Protein AF-X1J261-F1 (afdb_monomer_lite)

InterPro domains:
  IPR001098 DNA-directed DNA polymerase, family A, palm domain [PF00476] (6-174)
  IPR002298 DNA polymerase A [PTHR10133] (6-173)
  IPR043502 DNA/RNA polymerase superfamily [SSF56672] (4-194)

Sequence (196 aa):
MCGNMLVEHENKLENLIGFEINYNSGDQIGRACDNLGLSYPRTPKTGKPSFTKPWLMKHKNEHQLYKSILKCRQLSKLIGTFLESQIRGQLIGDRIYGQFHPCKAERGGTVTGRFSASNPNLQFVPNPKSYENDEEDLNLGRELRNLFIPFKNYYWGRIDFSQIEYRLFAHFAVGKGSDEIRKLYNTDPDTDFHEW

pLDDT: mean 86.81, std 10.89, range [51.09, 97.06]

Structure (mmCIF, N/CA/C/O backbone):
data_AF-X1J261-F1
#
_entry.id   AF-X1J261-F1
#
loop_
_atom_site.group_PDB
_atom_site.id
_atom_site.type_symbol
_atom_site.label_atom_id
_atom_site.label_alt_id
_atom_site.label_comp_id
_atom_site.label_asym_id
_atom_site.label_entity_id
_atom_site.label_seq_id
_atom_site.pdbx_PDB_ins_code
_atom_site.Cartn_x
_atom_site.Cartn_y
_atom_site.Cartn_z
_atom_site.occupancy
_atom_site.B_iso_or_equiv
_atom_site.auth_seq_id
_atom_site.auth_comp_id
_atom_site.auth_asym_id
_atom_site.auth_atom_id
_atom_site.pdbx_PDB_model_num
ATOM 1 N N . MET A 1 1 ? -9.693 -17.830 1.614 1.00 74.19 1 MET A N 1
ATOM 2 C CA . MET A 1 1 ? -8.678 -17.403 2.602 1.00 74.19 1 MET A CA 1
ATOM 3 C C . MET A 1 1 ? -8.900 -15.955 3.037 1.00 74.19 1 MET A C 1
ATOM 5 O O . MET A 1 1 ? -9.415 -15.774 4.127 1.00 74.19 1 MET A O 1
ATOM 9 N N . CYS A 1 2 ? -8.658 -14.945 2.188 1.00 79.94 2 CYS A N 1
ATOM 10 C CA . CYS A 1 2 ? -8.789 -13.523 2.569 1.00 79.94 2 CYS A CA 1
ATOM 11 C C . CYS A 1 2 ? -10.175 -13.132 3.101 1.00 79.94 2 CYS A C 1
ATOM 13 O O . CYS A 1 2 ? -10.267 -12.367 4.053 1.00 79.94 2 CYS A O 1
ATOM 15 N N . GLY A 1 3 ? -11.248 -13.663 2.499 1.00 84.62 3 GLY A N 1
ATOM 16 C CA . GLY A 1 3 ? -12.616 -13.410 2.965 1.00 84.62 3 GLY A CA 1
ATOM 17 C C . GLY A 1 3 ? -12.856 -13.907 4.393 1.00 84.62 3 GLY A C 1
ATOM 18 O O . GLY A 1 3 ? -13.421 -13.183 5.199 1.00 84.62 3 GLY A O 1
ATOM 19 N N . ASN A 1 4 ? -12.339 -15.089 4.741 1.00 87.94 4 ASN A N 1
ATOM 20 C CA . ASN A 1 4 ? -12.469 -15.633 6.096 1.00 87.94 4 ASN A CA 1
ATOM 21 C C . ASN A 1 4 ? -11.679 -14.796 7.109 1.00 87.94 4 ASN A C 1
ATOM 23 O O . ASN A 1 4 ? -12.188 -14.515 8.186 1.00 87.94 4 ASN A O 1
ATOM 27 N N . MET A 1 5 ? -10.470 -14.351 6.745 1.00 87.62 5 MET A N 1
ATOM 28 C CA . MET A 1 5 ? -9.663 -13.462 7.591 1.00 87.62 5 MET A CA 1
ATOM 29 C C . MET A 1 5 ? -10.358 -12.117 7.830 1.00 87.62 5 MET A C 1
ATOM 31 O O . MET A 1 5 ? -10.286 -11.566 8.925 1.00 87.62 5 MET A O 1
ATOM 35 N N . LEU A 1 6 ? -11.035 -11.578 6.808 1.00 90.50 6 LEU A N 1
ATOM 36 C CA . LEU A 1 6 ? -11.794 -10.336 6.940 1.00 90.50 6 LEU A CA 1
ATOM 37 C C . LEU A 1 6 ? -12.929 -10.509 7.954 1.00 90.50 6 LEU A C 1
ATOM 39 O O . LEU A 1 6 ? -12.989 -9.740 8.908 1.00 90.50 6 LEU A O 1
ATOM 43 N N . VAL A 1 7 ? -13.738 -11.561 7.799 1.00 93.19 7 VAL A N 1
ATOM 44 C CA . VAL A 1 7 ? -14.834 -11.886 8.727 1.00 93.19 7 VAL A CA 1
ATOM 45 C C . VAL A 1 7 ? -14.313 -12.106 10.149 1.00 93.19 7 VAL A C 1
ATOM 47 O O . VAL A 1 7 ? -14.906 -11.636 11.112 1.00 93.19 7 VAL A O 1
ATOM 50 N N . GLU A 1 8 ? -13.167 -12.768 10.311 1.00 93.06 8 GLU A N 1
ATOM 51 C CA . GLU A 1 8 ? -12.550 -12.959 11.625 1.00 93.06 8 GLU A CA 1
ATOM 52 C C . GLU A 1 8 ? -12.198 -11.622 12.296 1.00 93.06 8 GLU A C 1
ATOM 54 O O . GLU A 1 8 ? -12.452 -11.432 13.488 1.00 93.06 8 GLU A O 1
ATOM 59 N N . HIS A 1 9 ? -11.626 -10.677 11.548 1.00 92.88 9 HIS A N 1
ATOM 60 C CA . HIS A 1 9 ? -11.308 -9.354 12.078 1.00 92.88 9 HIS A CA 1
ATOM 61 C C . HIS A 1 9 ? -12.550 -8.487 12.315 1.00 92.88 9 HIS A C 1
ATOM 63 O O . HIS A 1 9 ? -12.561 -7.728 13.284 1.00 92.88 9 HIS A O 1
ATOM 69 N N . GLU A 1 10 ? -13.592 -8.621 11.495 1.00 94.00 10 GLU A N 1
ATOM 70 C CA . GLU A 1 10 ? -14.897 -7.985 11.715 1.00 94.00 10 GLU A CA 1
ATOM 71 C C . GLU A 1 10 ? -15.532 -8.493 13.019 1.00 94.00 10 GLU A C 1
ATOM 73 O O . GLU A 1 10 ? -15.855 -7.688 13.892 1.00 94.00 10 GLU A O 1
ATOM 78 N N . ASN A 1 11 ? -15.550 -9.810 13.240 1.00 94.81 11 ASN A N 1
ATOM 79 C CA . ASN A 1 11 ? -16.033 -10.410 14.487 1.00 94.81 11 ASN A CA 1
ATOM 80 C C . ASN A 1 11 ? -15.192 -9.985 15.701 1.00 94.81 11 ASN A C 1
ATOM 82 O O . ASN A 1 11 ? -15.723 -9.758 16.786 1.00 94.81 11 ASN A O 1
ATOM 86 N N . LYS A 1 12 ? -13.864 -9.862 15.559 1.00 94.38 12 LYS A N 1
ATOM 87 C CA . LYS A 1 12 ? -12.996 -9.336 16.632 1.00 94.38 12 LYS A CA 1
ATOM 88 C C . LYS A 1 12 ? -13.349 -7.893 16.991 1.00 94.38 12 LYS A C 1
ATOM 90 O O . LYS A 1 12 ? -13.279 -7.545 18.165 1.00 94.38 12 LYS A O 1
ATOM 95 N N . LEU A 1 13 ? -13.699 -7.060 16.008 1.00 95.69 13 LEU A N 1
ATOM 96 C CA . LEU A 1 13 ? -14.143 -5.687 16.256 1.00 95.69 13 LEU A CA 1
ATOM 97 C C . LEU A 1 13 ? -15.477 -5.670 16.997 1.00 95.69 13 LEU A C 1
ATOM 99 O O . LEU A 1 13 ? -15.578 -5.007 18.025 1.00 95.69 13 LEU A O 1
ATOM 103 N N . GLU A 1 14 ? -16.462 -6.422 16.513 1.00 93.94 14 GLU A N 1
ATOM 104 C CA . GLU A 1 14 ? -17.787 -6.472 17.129 1.00 93.94 14 GLU A CA 1
ATOM 105 C C . GLU A 1 14 ? -17.717 -6.978 18.575 1.00 93.94 14 GLU A C 1
ATOM 107 O O . GLU A 1 14 ? -18.234 -6.323 19.475 1.00 93.94 14 GLU A O 1
ATOM 112 N N . ASN A 1 15 ? -16.978 -8.061 18.832 1.00 95.31 15 ASN A N 1
ATOM 113 C CA . ASN A 1 15 ? -16.790 -8.596 20.184 1.00 95.31 15 ASN A CA 1
ATOM 114 C C . ASN A 1 15 ? -16.062 -7.622 21.125 1.00 95.31 15 ASN A C 1
ATOM 116 O O . ASN A 1 15 ? -16.321 -7.614 22.325 1.00 95.31 15 ASN A O 1
ATOM 120 N N . LEU A 1 16 ? -15.132 -6.820 20.599 1.00 94.19 16 LEU A N 1
ATOM 121 C CA . LEU A 1 16 ? -14.365 -5.858 21.392 1.00 94.19 16 LEU A CA 1
ATOM 122 C C . LEU A 1 16 ? -15.194 -4.624 21.758 1.00 94.19 16 LEU A C 1
ATOM 124 O O . LEU A 1 16 ? -15.035 -4.080 22.846 1.00 94.19 16 LEU A O 1
ATOM 128 N N . ILE A 1 17 ? -16.028 -4.150 20.832 1.00 94.81 17 ILE A N 1
ATOM 129 C CA . ILE A 1 17 ? -16.754 -2.882 20.961 1.00 94.81 17 ILE A CA 1
ATOM 130 C C . ILE A 1 17 ? -18.180 -3.106 21.504 1.00 94.81 17 ILE A C 1
ATOM 132 O O . ILE A 1 17 ? -18.739 -2.216 22.144 1.00 94.81 17 ILE A O 1
ATOM 136 N N . GLY A 1 18 ? -18.757 -4.287 21.265 1.00 92.75 18 GLY A N 1
ATOM 137 C CA . GLY A 1 18 ? -20.132 -4.660 21.610 1.00 92.75 18 GLY A CA 1
ATOM 138 C C . GLY A 1 18 ? -21.180 -4.265 20.563 1.00 92.75 18 G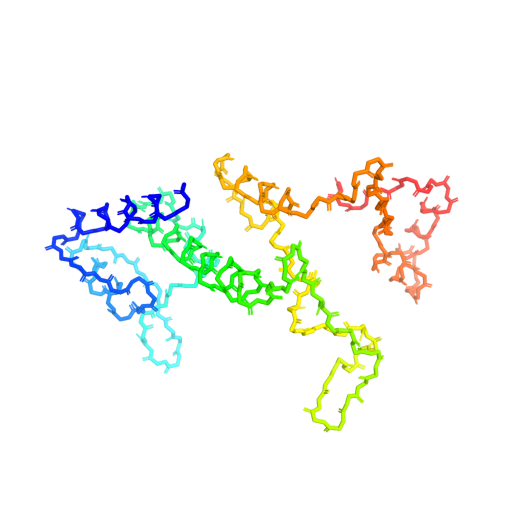LY A C 1
ATOM 139 O O . GLY A 1 18 ? -22.373 -4.391 20.825 1.00 92.75 18 GLY A O 1
ATOM 140 N N . PHE A 1 19 ? -20.757 -3.748 19.406 1.00 91.38 19 PHE A N 1
ATOM 141 C CA . PHE A 1 19 ? -21.630 -3.391 18.287 1.00 91.38 19 PHE A CA 1
ATOM 142 C C . PHE A 1 19 ? -20.858 -3.342 16.964 1.00 91.38 19 PHE A C 1
ATOM 144 O O . PHE A 1 19 ? -19.640 -3.139 16.939 1.00 91.38 19 PHE A O 1
ATOM 151 N N . GLU A 1 20 ? -21.581 -3.478 15.855 1.00 92.62 20 GLU A N 1
ATOM 152 C CA . GLU A 1 20 ? -21.014 -3.383 14.512 1.00 92.62 20 GLU A CA 1
ATOM 153 C C . GLU A 1 20 ? -20.608 -1.948 14.147 1.00 92.62 20 GLU A C 1
ATOM 155 O O . GLU A 1 20 ? -21.338 -0.979 14.381 1.00 92.62 20 GLU A O 1
ATOM 160 N N . ILE A 1 21 ? -19.453 -1.813 13.490 1.00 95.00 21 ILE A N 1
ATOM 161 C CA . ILE A 1 21 ? -18.999 -0.550 12.908 1.00 95.00 21 ILE A CA 1
ATOM 162 C C . ILE A 1 21 ? -18.574 -0.720 11.454 1.00 95.00 21 ILE A C 1
ATOM 164 O O . ILE A 1 21 ? -17.933 -1.692 11.059 1.00 95.00 21 ILE A O 1
ATOM 168 N N . ASN A 1 22 ? -18.814 0.314 10.659 1.00 94.81 22 ASN A N 1
ATOM 169 C CA . ASN A 1 22 ? -18.159 0.495 9.380 1.00 94.81 22 ASN A CA 1
ATOM 170 C C . ASN A 1 22 ? -16.715 0.958 9.619 1.00 94.81 22 ASN A C 1
ATOM 172 O O . ASN A 1 22 ? -16.456 2.139 9.865 1.00 94.81 22 ASN A O 1
ATOM 176 N N . TYR A 1 23 ? -15.757 0.042 9.469 1.00 94.19 23 TYR A N 1
ATOM 177 C CA . TYR A 1 23 ? -14.324 0.315 9.608 1.00 94.19 23 TYR A CA 1
ATOM 178 C C . TYR A 1 23 ? -13.774 1.310 8.575 1.00 94.19 23 TYR A C 1
ATOM 180 O O . TYR A 1 23 ? -12.635 1.748 8.708 1.00 94.19 23 TYR A O 1
ATOM 188 N N . ASN A 1 24 ? -14.535 1.742 7.567 1.00 92.00 24 ASN A N 1
ATOM 189 C CA . ASN A 1 24 ? -14.151 2.847 6.681 1.00 92.00 24 ASN A CA 1
ATOM 190 C C . ASN A 1 24 ? -14.635 4.220 7.182 1.00 92.00 24 ASN A C 1
ATOM 192 O O . ASN A 1 24 ? -14.148 5.246 6.711 1.00 92.00 24 ASN A O 1
ATOM 196 N N . SER A 1 25 ? -15.536 4.262 8.168 1.00 95.56 25 SER A N 1
ATOM 197 C CA . SER A 1 25 ? -16.066 5.497 8.745 1.00 95.56 25 SER A CA 1
ATOM 198 C C . SER A 1 25 ? -15.245 5.949 9.950 1.00 95.56 25 SER A C 1
ATOM 200 O O . SER A 1 25 ? -15.270 5.326 11.011 1.00 95.56 25 SER A O 1
ATOM 202 N N . GLY A 1 26 ? -14.538 7.073 9.804 1.00 94.94 26 GLY A N 1
ATOM 203 C CA . GLY A 1 26 ? -13.811 7.688 10.918 1.00 94.94 26 GLY A CA 1
ATOM 204 C C . GLY A 1 26 ? -14.727 8.035 12.093 1.00 94.94 26 GLY A C 1
ATOM 205 O O . GLY A 1 26 ? -14.351 7.803 13.236 1.00 94.94 26 GLY A O 1
ATOM 206 N N . ASP A 1 27 ? -15.947 8.501 11.820 1.00 96.12 27 ASP A N 1
ATOM 207 C CA . ASP A 1 27 ? -16.913 8.871 12.858 1.00 96.12 27 ASP A CA 1
ATOM 208 C C . ASP A 1 27 ? -17.368 7.657 13.683 1.00 96.12 27 ASP A C 1
ATOM 210 O O . ASP A 1 27 ? -17.470 7.750 14.905 1.00 96.12 27 ASP A O 1
ATOM 214 N N . GLN A 1 28 ? -17.602 6.504 13.045 1.00 97.00 28 GLN A N 1
ATOM 215 C CA . GLN A 1 28 ? -17.992 5.285 13.767 1.00 97.00 28 GLN A CA 1
ATOM 216 C C . GLN A 1 28 ? -16.823 4.677 14.545 1.00 97.00 28 GLN A C 1
ATOM 218 O O . GLN A 1 28 ? -17.012 4.243 15.677 1.00 97.00 28 GLN A O 1
ATOM 223 N N . ILE A 1 29 ? -15.606 4.719 13.991 1.00 97.06 29 ILE A N 1
ATOM 224 C CA . ILE A 1 29 ? -14.406 4.324 14.741 1.00 97.06 29 ILE A CA 1
ATOM 225 C C . ILE A 1 29 ? -14.195 5.250 15.944 1.00 97.06 29 ILE A C 1
ATOM 227 O O . ILE A 1 29 ? -13.872 4.769 17.021 1.00 97.06 29 ILE A O 1
ATOM 231 N N . GLY A 1 30 ? -14.411 6.559 15.787 1.00 96.69 30 GLY A N 1
ATOM 232 C CA . GLY A 1 30 ? -14.326 7.519 16.888 1.00 96.69 30 GLY A CA 1
ATOM 233 C C . GLY A 1 30 ? -15.260 7.146 18.038 1.00 96.69 30 GLY A C 1
ATOM 234 O O . GLY A 1 30 ? -14.805 7.058 19.171 1.00 96.69 30 GLY A O 1
ATOM 235 N N . ARG A 1 31 ? -16.520 6.800 17.735 1.00 95.88 31 ARG A N 1
ATOM 236 C CA . ARG A 1 31 ? -17.482 6.308 18.741 1.00 95.88 31 ARG A CA 1
ATOM 237 C C . ARG A 1 31 ? -17.015 5.023 19.425 1.00 95.88 31 ARG A C 1
ATOM 239 O O . ARG A 1 31 ? -17.188 4.884 20.630 1.00 95.88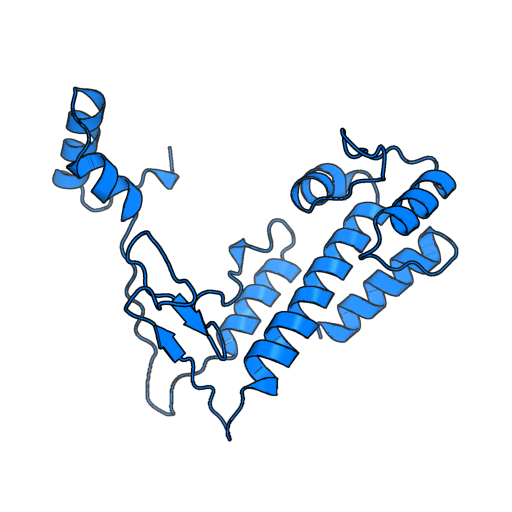 31 ARG A O 1
ATOM 246 N N . ALA A 1 32 ? -16.424 4.094 18.672 1.00 96.38 32 ALA A N 1
ATOM 247 C CA . ALA A 1 32 ? -15.854 2.874 19.238 1.00 96.38 32 ALA A CA 1
ATOM 248 C C . ALA A 1 32 ? -14.673 3.171 20.178 1.00 96.38 32 ALA A C 1
ATOM 250 O O . ALA A 1 32 ? -14.586 2.584 21.252 1.00 96.38 32 ALA A O 1
ATOM 251 N N . CYS A 1 33 ? -13.796 4.110 19.812 1.00 96.56 33 CYS A N 1
ATOM 252 C CA . CYS A 1 33 ? -12.724 4.572 20.690 1.00 96.56 33 CYS A CA 1
ATOM 253 C C . CYS A 1 33 ? -13.269 5.256 21.947 1.00 96.56 33 CYS A C 1
ATOM 255 O O . CYS A 1 33 ? -12.789 4.958 23.034 1.00 96.56 33 CYS A O 1
ATOM 257 N N . ASP A 1 34 ? -14.277 6.124 21.812 1.00 95.94 34 ASP A N 1
ATOM 258 C CA . ASP A 1 34 ? -14.907 6.814 22.942 1.00 95.94 34 ASP A CA 1
ATOM 259 C C . ASP A 1 34 ? -15.508 5.798 23.936 1.00 95.94 34 ASP A C 1
ATOM 261 O O . ASP A 1 34 ? -15.295 5.919 25.140 1.00 95.94 34 ASP A O 1
ATOM 265 N N . ASN A 1 35 ? -16.177 4.747 23.436 1.00 95.06 35 ASN A N 1
ATOM 266 C CA . ASN A 1 35 ? -16.722 3.654 24.255 1.00 95.06 35 ASN A CA 1
ATOM 267 C C . ASN A 1 35 ? -15.637 2.879 25.025 1.00 95.06 35 ASN A C 1
ATOM 269 O O . ASN A 1 35 ? -15.869 2.403 26.132 1.00 95.06 35 ASN A O 1
ATOM 273 N N . LEU A 1 36 ? -14.444 2.764 24.440 1.00 94.75 36 LEU A N 1
ATOM 274 C CA . LEU A 1 36 ? -13.301 2.054 25.017 1.00 94.75 36 LEU A CA 1
ATOM 275 C C . LEU A 1 36 ? -12.344 2.976 25.796 1.00 94.75 36 LEU A C 1
ATOM 277 O O . LEU A 1 36 ? -11.313 2.514 26.278 1.00 94.75 36 LEU A O 1
ATOM 281 N N . GLY A 1 37 ? -12.650 4.274 25.907 1.00 94.94 37 GLY A N 1
ATOM 282 C CA . GLY A 1 37 ? -11.786 5.256 26.569 1.00 94.94 37 GLY A CA 1
ATOM 283 C C . GLY A 1 37 ? -10.449 5.501 25.856 1.00 94.94 37 GLY A C 1
ATOM 284 O O . GLY A 1 37 ? -9.469 5.882 26.494 1.00 94.94 37 GLY A O 1
ATOM 285 N N . LEU A 1 38 ? -10.384 5.267 24.544 1.00 95.75 38 LEU A N 1
ATOM 286 C CA . LEU A 1 38 ? -9.162 5.373 23.750 1.00 95.75 38 LEU A CA 1
ATOM 287 C C . LEU A 1 38 ? -9.018 6.753 23.101 1.00 95.75 38 LEU A C 1
ATOM 289 O O . LEU A 1 38 ? -9.962 7.303 22.534 1.00 95.75 38 LEU A O 1
ATOM 293 N N . SER A 1 39 ? -7.800 7.291 23.112 1.00 93.69 39 SER A N 1
ATOM 294 C CA . SER A 1 39 ? -7.473 8.548 22.440 1.00 93.69 39 SER A CA 1
ATOM 295 C C . SER A 1 39 ? -7.195 8.343 20.947 1.00 93.69 39 SER A C 1
ATOM 297 O O . SER A 1 39 ? -6.604 7.351 20.526 1.00 93.69 39 SER A O 1
ATOM 299 N N . TYR A 1 40 ? -7.613 9.306 20.123 1.00 96.12 40 TYR A N 1
ATOM 300 C CA . TYR A 1 40 ? -7.416 9.277 18.671 1.00 96.12 40 TYR A CA 1
ATOM 301 C C . TYR A 1 40 ? -7.239 10.687 18.099 1.00 96.12 40 TYR A C 1
ATOM 303 O O . TYR A 1 40 ? -7.698 11.669 18.694 1.00 96.12 40 TYR A O 1
ATOM 311 N N . PRO A 1 41 ? -6.582 10.832 16.935 1.00 95.81 41 PRO A N 1
ATOM 312 C CA . PRO A 1 41 ? -6.320 12.137 16.371 1.00 95.81 41 PRO A CA 1
ATOM 313 C C . PRO A 1 41 ? -7.561 12.655 15.646 1.00 95.81 41 PRO A C 1
ATOM 315 O O . PRO A 1 41 ? -8.409 11.906 15.154 1.00 95.81 41 PRO A O 1
ATOM 318 N N . ARG A 1 42 ? -7.641 13.977 15.535 1.00 95.81 42 ARG A N 1
ATOM 319 C CA . ARG A 1 42 ? -8.708 14.677 14.823 1.00 95.81 42 ARG A CA 1
ATOM 320 C C . ARG A 1 42 ? -8.128 15.500 13.685 1.00 95.81 42 ARG A C 1
ATOM 322 O O . ARG A 1 42 ? -6.982 15.940 13.727 1.00 95.81 42 ARG A O 1
ATOM 329 N N . THR A 1 43 ? -8.917 15.689 12.638 1.00 94.62 43 THR A N 1
ATOM 330 C CA . THR A 1 43 ? -8.520 16.536 11.512 1.00 94.62 43 THR A CA 1
ATOM 331 C C . THR A 1 43 ? -8.413 18.000 11.965 1.00 94.62 43 THR A C 1
ATOM 333 O O . THR A 1 43 ? -9.351 18.498 12.589 1.00 94.62 43 THR A O 1
ATOM 336 N N . PRO A 1 44 ? -7.336 18.730 11.614 1.00 91.12 44 PRO A N 1
ATOM 337 C CA . PRO A 1 44 ? -7.141 20.104 12.086 1.00 91.12 44 PRO A CA 1
ATOM 338 C C . PRO A 1 44 ? -8.256 21.070 11.669 1.00 91.12 44 PRO A C 1
ATOM 340 O O . PRO A 1 44 ? -8.613 21.966 12.420 1.00 91.12 44 PRO A O 1
ATOM 343 N N . LYS A 1 45 ? -8.817 20.883 10.466 1.00 92.75 45 LYS A N 1
ATOM 344 C CA . LYS A 1 45 ? -9.828 21.793 9.902 1.00 92.75 45 LYS A CA 1
ATOM 345 C C . LYS A 1 45 ? -11.250 21.516 10.382 1.00 92.75 45 LYS A C 1
ATOM 347 O O . LYS A 1 45 ? -12.020 22.452 10.530 1.00 92.75 45 LYS A O 1
ATOM 352 N N . THR A 1 46 ? -11.623 20.245 10.545 1.00 92.19 46 THR A N 1
ATOM 353 C CA . THR A 1 46 ? -13.030 19.866 10.785 1.00 92.19 46 THR A CA 1
ATOM 354 C C . THR A 1 46 ? -13.272 19.243 12.154 1.00 92.19 46 THR A C 1
ATOM 356 O O . THR A 1 46 ? -14.416 18.960 12.489 1.00 92.19 46 THR A O 1
ATOM 359 N N . GLY A 1 47 ? -12.221 18.967 12.935 1.00 93.31 47 GLY A N 1
ATOM 360 C CA . GLY A 1 47 ? -12.334 18.314 14.244 1.00 93.31 47 GLY A CA 1
ATOM 361 C C . GLY A 1 47 ? -12.824 16.861 14.190 1.00 93.31 47 GLY A C 1
ATOM 362 O O . GLY A 1 47 ? -12.962 16.214 15.230 1.00 93.31 47 GLY A O 1
ATOM 363 N N . LYS A 1 48 ? -13.072 16.315 12.993 1.00 94.56 48 LYS A N 1
ATOM 364 C CA . LYS A 1 48 ? -13.544 14.939 12.816 1.00 94.56 48 LYS A CA 1
ATOM 365 C C . LYS A 1 48 ? -12.465 13.917 13.174 1.00 94.56 48 LYS A C 1
ATOM 367 O O . LYS A 1 48 ? -11.292 14.200 12.901 1.00 94.56 48 LYS A O 1
ATOM 372 N N . PRO A 1 49 ? -12.834 12.749 13.729 1.00 96.75 49 PRO A N 1
ATOM 373 C CA . PRO A 1 49 ? -11.902 11.654 13.972 1.00 96.75 49 PRO A CA 1
ATOM 374 C C . PRO A 1 49 ? -11.113 11.281 12.708 1.00 96.75 49 PRO A C 1
ATOM 376 O O . PRO A 1 49 ? -11.662 11.226 11.606 1.00 96.75 49 PRO A O 1
ATOM 379 N N . SER A 1 50 ? -9.816 11.031 12.864 1.00 95.31 50 SER A N 1
ATOM 380 C CA . SER A 1 50 ? -8.901 10.713 11.771 1.00 95.31 50 SER A CA 1
ATOM 381 C C . SER A 1 50 ? -8.184 9.405 12.066 1.00 95.31 50 SER A C 1
ATOM 383 O O . SER A 1 50 ? -7.524 9.261 13.081 1.00 95.31 50 SER A O 1
ATOM 385 N N . PHE A 1 51 ? -8.277 8.441 11.160 1.00 95.62 51 PHE A N 1
ATOM 386 C CA . PHE A 1 51 ? -7.601 7.153 11.311 1.00 95.62 51 PHE A CA 1
ATOM 387 C C . PHE A 1 51 ? -6.858 6.856 10.019 1.00 95.62 51 PHE A C 1
ATOM 389 O O . PHE A 1 51 ? -7.293 6.044 9.211 1.00 95.62 51 PHE A O 1
ATOM 396 N N . THR A 1 52 ? -5.783 7.588 9.740 1.00 93.81 52 THR A N 1
ATOM 397 C CA . THR A 1 52 ? -5.003 7.373 8.514 1.00 93.81 52 THR A CA 1
ATOM 398 C C . THR A 1 52 ? -4.201 6.073 8.612 1.00 93.81 52 THR A C 1
ATOM 400 O O . THR A 1 52 ? -3.868 5.627 9.710 1.00 93.81 52 THR A O 1
ATOM 403 N N . LYS A 1 53 ? -3.854 5.456 7.469 1.00 90.50 53 LYS A N 1
ATOM 404 C CA . LYS A 1 53 ? -3.008 4.245 7.457 1.00 90.50 53 LYS A CA 1
ATOM 405 C C . LYS A 1 53 ? -1.697 4.448 8.244 1.00 90.50 53 LYS A C 1
ATOM 407 O O . LYS A 1 53 ? -1.411 3.587 9.068 1.00 90.50 53 LYS A O 1
ATOM 412 N N . PRO A 1 54 ? -0.934 5.551 8.076 1.00 91.25 54 PRO A N 1
ATOM 413 C CA . PRO A 1 54 ? 0.291 5.767 8.852 1.00 91.25 54 PRO A CA 1
ATOM 414 C C . PRO A 1 54 ? 0.049 5.843 10.362 1.00 91.25 54 PRO A C 1
ATOM 416 O O . PRO A 1 54 ? 0.813 5.273 11.136 1.00 91.25 54 PRO A O 1
ATOM 419 N N . TRP A 1 55 ? -1.035 6.500 10.789 1.00 93.94 55 TRP A N 1
ATOM 420 C CA . TRP A 1 55 ? -1.370 6.578 12.208 1.00 93.94 55 TRP A CA 1
ATOM 421 C C . TRP A 1 55 ? -1.744 5.201 12.765 1.00 93.94 55 TRP A C 1
ATOM 423 O O . TRP A 1 55 ? -1.166 4.777 13.760 1.00 93.94 55 TRP A O 1
ATOM 433 N N . LEU A 1 56 ? -2.624 4.462 12.081 1.00 93.56 56 LEU A N 1
ATOM 434 C CA . LEU A 1 56 ? -3.003 3.104 12.483 1.00 93.56 56 LEU A CA 1
ATOM 435 C C . LEU A 1 56 ? -1.796 2.163 12.530 1.00 93.56 56 LEU A C 1
ATOM 437 O O . LEU A 1 56 ? -1.671 1.401 13.476 1.00 93.56 56 LEU A O 1
ATOM 441 N N . MET A 1 57 ? -0.884 2.241 11.557 1.00 90.06 57 MET A N 1
ATOM 442 C CA . MET A 1 57 ? 0.355 1.454 11.554 1.00 90.06 57 MET A CA 1
ATOM 443 C C . MET A 1 57 ? 1.219 1.737 12.783 1.00 90.06 57 MET A C 1
ATOM 445 O O . MET A 1 57 ? 1.734 0.800 13.383 1.00 90.06 57 MET A O 1
ATOM 449 N N . LYS A 1 58 ? 1.350 3.010 13.173 1.00 92.06 58 LYS A N 1
ATOM 450 C CA . LYS A 1 58 ? 2.136 3.411 14.344 1.00 92.06 58 LYS A CA 1
ATOM 451 C C . LYS A 1 58 ? 1.520 2.917 15.661 1.00 92.06 58 LYS A C 1
ATOM 453 O O . LYS A 1 58 ? 2.261 2.478 16.528 1.00 92.06 58 LYS A O 1
ATOM 458 N N . HIS A 1 59 ? 0.191 2.943 15.781 1.00 93.31 59 HIS A N 1
ATOM 459 C CA . HIS A 1 59 ? -0.517 2.643 17.035 1.00 93.31 59 HIS A CA 1
ATOM 460 C C . HIS A 1 59 ? -1.111 1.219 17.053 1.00 93.31 59 HIS A C 1
ATOM 462 O O . HIS A 1 59 ? -1.790 0.838 18.001 1.00 93.31 59 HIS A O 1
ATOM 468 N N . LYS A 1 60 ? -0.862 0.384 16.029 1.00 90.75 60 LYS A N 1
ATOM 469 C CA . LYS A 1 60 ? -1.476 -0.956 15.907 1.00 90.75 60 LYS A CA 1
ATOM 470 C C . LYS A 1 60 ? -1.193 -1.878 17.098 1.00 90.75 60 LYS A C 1
ATOM 472 O O . LYS A 1 60 ? -1.990 -2.766 17.369 1.00 90.75 60 LYS A O 1
ATOM 477 N N . ASN A 1 61 ? -0.067 -1.676 17.781 1.00 91.81 61 ASN A N 1
ATOM 478 C CA . ASN A 1 61 ? 0.345 -2.480 18.932 1.00 91.81 61 ASN A CA 1
ATOM 479 C C . ASN A 1 61 ? -0.180 -1.926 20.266 1.00 91.81 61 ASN A C 1
ATOM 481 O O . ASN A 1 61 ? -0.030 -2.585 21.287 1.00 91.81 61 ASN A O 1
ATOM 485 N N . GLU A 1 62 ? -0.782 -0.735 20.271 1.00 93.75 62 GLU A N 1
ATOM 486 C CA . GLU A 1 62 ? -1.306 -0.106 21.489 1.00 93.75 62 GLU A CA 1
ATOM 487 C C . GLU A 1 62 ? -2.677 -0.662 21.873 1.00 93.75 62 GLU A C 1
ATOM 489 O O . GLU A 1 62 ? -3.001 -0.753 23.053 1.00 93.75 62 GLU A O 1
ATOM 494 N N . HIS A 1 63 ? -3.491 -1.045 20.884 1.00 94.50 63 HIS A N 1
ATOM 495 C CA . HIS A 1 63 ? -4.798 -1.636 21.138 1.00 94.50 63 HIS A CA 1
ATOM 496 C C . HIS A 1 63 ? -5.276 -2.532 19.990 1.00 94.50 63 HIS A C 1
ATOM 498 O O . HIS A 1 63 ? -5.121 -2.208 18.807 1.00 94.50 63 HIS A O 1
ATOM 504 N N . GLN A 1 64 ? -5.962 -3.626 20.338 1.00 93.94 64 GLN A N 1
ATOM 505 C CA . GLN A 1 64 ? -6.502 -4.602 19.380 1.00 93.94 64 GLN A CA 1
ATOM 506 C C . GLN A 1 64 ? -7.496 -3.983 18.381 1.00 93.94 64 GLN A C 1
ATOM 508 O O . GLN A 1 64 ? -7.593 -4.439 17.236 1.00 93.94 64 GLN A O 1
ATOM 513 N N . LEU A 1 65 ? -8.195 -2.918 18.791 1.00 95.31 65 LEU A N 1
ATOM 514 C CA . LEU A 1 65 ? -9.084 -2.125 17.935 1.00 95.31 65 LEU A CA 1
ATOM 515 C C . LEU A 1 65 ? -8.335 -1.609 16.697 1.00 95.31 65 LEU A C 1
ATOM 517 O O . LEU A 1 65 ? -8.764 -1.833 15.566 1.00 95.31 65 LEU A O 1
ATOM 521 N N . TYR A 1 66 ? -7.185 -0.960 16.900 1.00 94.88 66 TYR A N 1
ATOM 522 C CA . TYR A 1 66 ? -6.406 -0.346 15.824 1.00 94.88 66 TYR A CA 1
ATOM 523 C C . TYR A 1 66 ? -5.826 -1.392 14.879 1.00 94.88 66 TYR A C 1
ATOM 525 O O . TYR A 1 66 ? -5.906 -1.224 13.659 1.00 94.88 66 TYR A O 1
ATOM 533 N N . LYS A 1 67 ? -5.320 -2.502 15.434 1.00 92.81 67 LYS A N 1
ATOM 534 C CA . LYS A 1 67 ? -4.852 -3.647 14.645 1.00 92.81 67 LYS A CA 1
ATOM 535 C C . LYS A 1 67 ? -5.964 -4.203 13.757 1.00 92.81 67 LYS A C 1
ATOM 537 O O . LYS A 1 67 ? -5.749 -4.402 12.564 1.00 92.81 67 LYS A O 1
ATOM 542 N N . SER A 1 68 ? -7.154 -4.414 14.317 1.00 94.38 68 SER A N 1
ATOM 543 C CA . SER A 1 68 ? -8.268 -5.030 13.588 1.00 94.38 68 SER A CA 1
ATOM 544 C C . SER A 1 68 ? -8.840 -4.094 12.518 1.00 94.38 68 SER A C 1
ATOM 546 O O . SER A 1 68 ? -9.040 -4.531 11.391 1.00 94.38 68 SER A O 1
ATOM 548 N N . ILE A 1 69 ? -8.978 -2.789 12.791 1.00 95.25 69 ILE A N 1
ATOM 549 C CA . ILE A 1 69 ? -9.385 -1.794 11.776 1.00 95.25 69 ILE A CA 1
ATOM 550 C C . ILE A 1 69 ? -8.402 -1.764 10.606 1.00 95.25 69 ILE A C 1
ATOM 552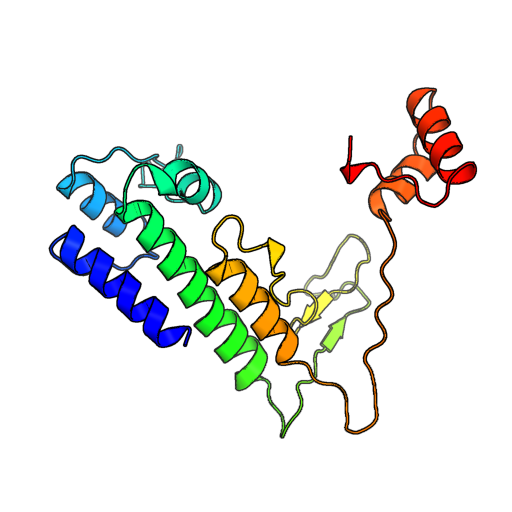 O O . ILE A 1 69 ? -8.810 -1.737 9.442 1.00 95.25 69 ILE A O 1
ATOM 556 N N . LEU A 1 70 ? -7.101 -1.737 10.909 1.00 92.50 70 LEU A N 1
ATOM 557 C CA . LEU A 1 70 ? -6.056 -1.722 9.893 1.00 92.50 70 LEU A CA 1
ATOM 558 C C . LEU A 1 70 ? -6.167 -2.955 8.983 1.00 92.50 70 LEU A C 1
ATOM 560 O O . LEU A 1 70 ? -6.187 -2.793 7.760 1.00 92.50 70 LEU A O 1
ATOM 564 N N . LYS A 1 71 ? -6.328 -4.147 9.574 1.00 90.38 71 LYS A N 1
ATOM 565 C CA . LYS A 1 71 ? -6.495 -5.411 8.843 1.00 90.38 71 LYS A CA 1
ATOM 566 C C . LYS A 1 71 ? -7.774 -5.445 8.013 1.00 90.38 71 LYS A C 1
ATOM 568 O O . LYS A 1 71 ? -7.687 -5.730 6.820 1.00 90.38 71 LYS A O 1
ATOM 573 N N . CYS A 1 72 ? -8.928 -5.065 8.570 1.00 92.88 72 CYS A N 1
ATOM 574 C CA . CYS A 1 72 ? -10.183 -5.002 7.812 1.00 92.88 72 CYS A CA 1
ATOM 575 C C . CYS A 1 72 ? -10.050 -4.095 6.585 1.00 92.88 72 CYS A C 1
ATOM 577 O O . CYS A 1 72 ? -10.408 -4.488 5.479 1.00 92.88 72 CYS A O 1
ATOM 579 N N . ARG A 1 73 ? -9.456 -2.903 6.735 1.00 92.25 73 ARG A N 1
ATOM 580 C CA . ARG A 1 73 ? -9.234 -1.982 5.606 1.00 92.25 73 ARG A CA 1
ATOM 581 C C . ARG A 1 73 ? -8.287 -2.545 4.554 1.00 92.25 73 ARG A C 1
ATOM 583 O O . ARG A 1 73 ? -8.526 -2.358 3.362 1.00 92.25 73 ARG A O 1
ATOM 590 N N . GLN A 1 74 ? -7.206 -3.198 4.978 1.00 87.62 74 GLN A N 1
ATOM 591 C CA . GLN A 1 74 ? -6.248 -3.824 4.066 1.00 87.62 74 GLN A CA 1
ATOM 592 C C . GLN A 1 74 ? -6.902 -4.959 3.272 1.00 87.62 74 GLN A C 1
ATOM 594 O O . GLN A 1 74 ? -6.824 -4.958 2.043 1.00 87.62 74 GLN A O 1
ATOM 599 N N . LEU A 1 75 ? -7.582 -5.880 3.960 1.00 88.62 75 LEU A N 1
ATOM 600 C CA . LEU A 1 75 ? -8.250 -7.035 3.363 1.00 88.62 75 LEU A CA 1
ATOM 601 C C . LEU A 1 75 ? -9.427 -6.616 2.479 1.00 88.62 75 LEU A C 1
ATOM 603 O O . LEU A 1 75 ? -9.524 -7.074 1.346 1.00 88.62 75 LEU A O 1
ATOM 607 N N . SER A 1 76 ? -10.272 -5.692 2.939 1.00 89.75 76 SER A N 1
ATOM 608 C CA . SER A 1 76 ? -11.411 -5.173 2.173 1.00 89.75 76 SER A CA 1
ATOM 609 C C . SER A 1 76 ? -10.959 -4.494 0.878 1.00 89.75 76 SER A C 1
ATOM 611 O O . SER A 1 76 ? -11.461 -4.810 -0.201 1.00 89.75 76 SER A O 1
ATOM 613 N N . LYS A 1 77 ? -9.929 -3.634 0.942 1.00 86.31 77 LYS A N 1
ATOM 614 C CA . LYS A 1 77 ? -9.338 -3.023 -0.258 1.00 86.31 77 LYS A CA 1
ATOM 615 C C . LYS A 1 77 ? -8.751 -4.077 -1.194 1.00 86.31 77 LYS A C 1
ATOM 617 O O . LYS A 1 77 ? -8.905 -3.971 -2.408 1.00 86.31 77 LYS A O 1
ATOM 622 N N . LEU A 1 78 ? -8.072 -5.079 -0.645 1.00 85.94 78 LEU A N 1
ATOM 623 C CA . LEU A 1 78 ? -7.493 -6.144 -1.445 1.00 85.94 78 LEU A CA 1
ATOM 624 C C . LEU A 1 78 ? -8.570 -6.957 -2.176 1.00 85.94 78 LEU A C 1
ATOM 626 O O . LEU A 1 78 ? -8.468 -7.167 -3.381 1.00 85.94 78 LEU A O 1
ATOM 630 N N . ILE A 1 79 ? -9.599 -7.396 -1.457 1.00 87.38 79 ILE A N 1
ATOM 631 C CA . ILE A 1 79 ? -10.687 -8.198 -2.013 1.00 87.38 79 ILE A CA 1
ATOM 632 C C . ILE A 1 79 ? -11.465 -7.367 -3.034 1.00 87.38 79 ILE A C 1
ATOM 634 O O . ILE A 1 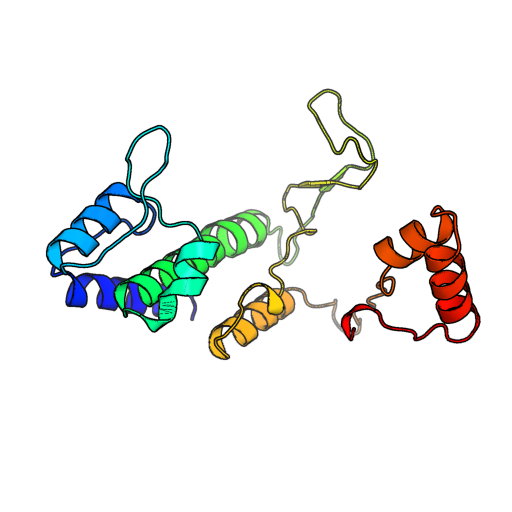79 ? -11.554 -7.750 -4.194 1.00 87.38 79 ILE A O 1
ATOM 638 N N . GLY A 1 80 ? -11.969 -6.198 -2.638 1.00 86.31 80 GLY A N 1
ATOM 639 C CA . GLY A 1 80 ? -12.835 -5.392 -3.494 1.00 86.31 80 GLY A CA 1
ATOM 640 C C . GLY A 1 80 ? -12.097 -4.737 -4.660 1.00 86.31 80 GLY A C 1
ATOM 641 O O . GLY A 1 80 ? -12.484 -4.886 -5.817 1.00 86.31 80 GLY A O 1
ATOM 642 N N . THR A 1 81 ? -11.024 -3.990 -4.381 1.00 82.44 81 THR A N 1
ATOM 643 C CA . THR A 1 81 ? -10.330 -3.241 -5.437 1.00 82.44 81 THR A CA 1
ATOM 644 C C . THR A 1 81 ? -9.483 -4.159 -6.304 1.00 82.44 81 THR A C 1
ATOM 646 O O . THR A 1 81 ? -9.575 -4.086 -7.521 1.00 82.44 81 THR A O 1
ATOM 649 N N . PHE A 1 82 ? -8.649 -5.016 -5.718 1.00 84.00 82 PHE A N 1
ATOM 650 C CA . PHE A 1 82 ? -7.702 -5.789 -6.516 1.00 84.00 82 PHE A CA 1
ATOM 651 C C . PHE A 1 82 ? -8.326 -7.074 -7.070 1.00 84.00 82 PHE A C 1
ATOM 653 O O . PHE A 1 82 ? -8.415 -7.219 -8.286 1.00 84.00 82 PHE A O 1
ATOM 660 N N . LEU A 1 83 ? -8.796 -7.983 -6.212 1.00 87.38 83 LEU A N 1
ATOM 661 C CA . LEU A 1 83 ? -9.288 -9.289 -6.662 1.00 87.38 83 LEU A CA 1
ATOM 662 C C . LEU A 1 83 ? -10.580 -9.179 -7.479 1.00 87.38 83 LEU A C 1
ATOM 664 O O . LEU A 1 83 ? -10.639 -9.696 -8.591 1.00 87.38 83 LEU A O 1
ATOM 668 N N . GLU A 1 84 ? -11.594 -8.486 -6.967 1.00 89.19 84 GLU A N 1
ATOM 669 C CA . GLU A 1 84 ? -12.893 -8.399 -7.639 1.00 89.19 84 GLU A CA 1
ATOM 670 C C . GLU A 1 84 ? -12.854 -7.430 -8.827 1.00 89.19 84 GLU A C 1
ATOM 672 O O . GLU A 1 84 ? -13.215 -7.809 -9.939 1.00 89.19 84 GLU A O 1
ATOM 677 N N . SER A 1 85 ? -12.370 -6.196 -8.642 1.00 88.25 85 SER A N 1
ATOM 678 C CA . SER A 1 85 ? -12.386 -5.199 -9.723 1.00 88.25 85 SER A CA 1
ATOM 679 C C . SER A 1 85 ? -11.261 -5.371 -10.748 1.00 88.25 85 SER A C 1
ATOM 681 O O . SER A 1 85 ? -11.553 -5.352 -11.942 1.00 88.25 85 SER A O 1
ATOM 683 N N . GLN A 1 86 ? -9.994 -5.491 -10.327 1.00 86.00 86 GLN A N 1
ATOM 684 C CA . GLN A 1 86 ? -8.863 -5.503 -11.270 1.00 86.00 86 GLN A CA 1
ATOM 685 C C . GLN A 1 86 ? -8.590 -6.879 -11.884 1.00 86.00 86 GLN A C 1
ATOM 687 O O . GLN A 1 86 ? -8.118 -6.935 -13.015 1.00 86.00 86 GLN A O 1
ATOM 692 N N . ILE A 1 87 ? -8.859 -7.972 -11.166 1.00 89.25 87 ILE A N 1
ATOM 693 C CA . ILE A 1 87 ? -8.592 -9.326 -11.670 1.00 89.25 87 ILE A CA 1
ATOM 694 C C . ILE A 1 87 ? -9.866 -9.949 -12.235 1.00 89.25 87 ILE A C 1
ATOM 696 O O . ILE A 1 87 ? -9.998 -10.087 -13.448 1.00 89.25 87 ILE A O 1
ATOM 700 N N . ARG A 1 88 ? -10.832 -10.289 -11.377 1.00 89.69 88 ARG A N 1
ATOM 701 C CA . ARG A 1 88 ? -12.026 -11.045 -11.773 1.00 89.69 88 ARG A CA 1
ATOM 702 C C . ARG A 1 88 ? -12.896 -10.276 -12.763 1.00 89.69 88 ARG A C 1
ATOM 704 O O . ARG A 1 88 ? -13.310 -10.834 -13.772 1.00 89.69 88 ARG A O 1
ATOM 711 N N . GLY A 1 89 ? -13.135 -8.993 -12.502 1.00 91.12 89 GLY A N 1
ATOM 712 C CA . GLY A 1 89 ? -13.955 -8.130 -13.350 1.00 91.12 89 GLY A CA 1
ATOM 713 C C . GLY A 1 89 ? -13.326 -7.773 -14.699 1.00 91.12 89 GLY A C 1
ATOM 714 O O . GLY A 1 89 ? -14.016 -7.212 -15.543 1.00 91.12 89 GLY A O 1
ATOM 715 N N . GLN A 1 90 ? -12.040 -8.067 -14.911 1.00 91.88 90 GLN A N 1
ATOM 716 C CA . GLN A 1 90 ? -11.327 -7.811 -16.171 1.00 91.88 90 GLN A CA 1
ATOM 717 C C . GLN A 1 90 ? -10.915 -9.103 -16.890 1.00 91.88 90 GLN A C 1
ATOM 719 O O . GLN A 1 90 ? -10.191 -9.052 -17.887 1.00 91.88 90 GLN A O 1
ATOM 724 N N . LEU A 1 91 ? -11.334 -10.262 -16.374 1.00 93.00 91 LEU A N 1
ATOM 725 C CA . LEU A 1 91 ? -10.965 -11.556 -16.922 1.00 93.00 91 LEU A CA 1
ATOM 726 C C . LEU A 1 91 ? -11.722 -11.818 -18.229 1.00 93.00 91 LEU A C 1
ATOM 728 O O . LEU A 1 91 ? -12.949 -11.760 -18.286 1.00 93.00 91 LEU A O 1
ATOM 732 N N . ILE A 1 92 ? -10.977 -12.149 -19.276 1.00 93.25 92 ILE A N 1
ATOM 733 C CA . ILE A 1 92 ? -11.485 -12.601 -20.567 1.00 93.25 92 ILE A CA 1
ATOM 734 C C . ILE A 1 92 ? -10.907 -14.000 -20.787 1.00 93.25 92 ILE A C 1
ATOM 736 O O . ILE A 1 92 ? -9.734 -14.158 -21.126 1.00 93.25 92 ILE A O 1
ATOM 740 N N . GLY A 1 93 ? -11.728 -15.023 -20.537 1.00 92.00 93 GLY A N 1
ATOM 741 C CA . GLY A 1 93 ? -11.270 -16.413 -20.511 1.00 92.00 93 GLY A CA 1
ATOM 742 C C . GLY A 1 93 ? -10.333 -16.664 -19.329 1.00 92.00 93 GLY A C 1
ATOM 743 O O . GLY A 1 93 ? -10.756 -16.589 -18.181 1.00 92.00 93 GLY A O 1
ATOM 744 N N . ASP A 1 94 ? -9.067 -16.956 -19.616 1.00 90.75 94 ASP A N 1
ATOM 745 C CA . ASP A 1 94 ? -7.999 -17.205 -18.640 1.00 90.75 94 ASP A CA 1
ATOM 746 C C . ASP A 1 94 ? -6.998 -16.038 -18.530 1.00 90.75 94 ASP A C 1
ATOM 748 O O . ASP A 1 94 ? -5.948 -16.174 -17.901 1.00 90.75 94 ASP A O 1
ATOM 752 N N . ARG A 1 95 ? -7.297 -14.884 -19.148 1.00 92.19 95 ARG A N 1
ATOM 753 C CA . ARG A 1 95 ? -6.366 -13.752 -19.278 1.00 92.19 95 ARG A CA 1
ATOM 754 C C . ARG A 1 95 ? -6.988 -12.422 -18.887 1.00 92.19 95 ARG A C 1
ATOM 756 O O . ARG A 1 95 ? -8.192 -12.218 -18.978 1.00 92.19 95 ARG A O 1
ATOM 763 N N . ILE A 1 96 ? -6.120 -11.486 -18.525 1.00 92.38 96 ILE A N 1
ATOM 764 C CA . ILE A 1 96 ? -6.440 -10.074 -18.307 1.00 92.38 96 ILE A CA 1
ATOM 765 C C . ILE A 1 96 ? -5.616 -9.221 -19.269 1.00 92.38 96 ILE A C 1
ATOM 767 O O . ILE A 1 96 ? -4.457 -9.528 -19.550 1.00 92.38 96 ILE A O 1
ATOM 771 N N . TYR A 1 97 ? -6.215 -8.145 -19.768 1.00 92.06 97 TYR A N 1
ATOM 772 C CA . TYR A 1 97 ? -5.641 -7.322 -20.831 1.00 92.06 97 TYR A CA 1
ATOM 773 C C . TYR A 1 97 ? -5.560 -5.864 -20.385 1.00 92.06 97 TYR A C 1
ATOM 775 O O . TYR A 1 97 ? -6.483 -5.096 -20.622 1.00 92.06 97 TYR A O 1
ATOM 783 N N . GLY A 1 98 ? -4.457 -5.482 -19.736 1.00 89.88 98 GLY A N 1
ATOM 784 C CA . GLY A 1 98 ? -4.231 -4.097 -19.315 1.00 89.88 98 GLY A CA 1
ATOM 785 C C . GLY A 1 98 ? -3.960 -3.160 -20.495 1.00 89.88 98 GLY A C 1
ATOM 786 O O . GLY A 1 98 ? -3.244 -3.511 -21.433 1.00 89.88 98 GLY A O 1
ATOM 787 N N . GLN A 1 99 ? -4.498 -1.945 -20.430 1.00 90.12 99 GLN A N 1
ATOM 788 C CA . GLN A 1 99 ? -4.248 -0.882 -21.403 1.00 90.12 99 GLN A CA 1
ATOM 789 C C . GLN A 1 99 ? -3.128 0.025 -20.902 1.00 90.12 99 GLN A C 1
ATOM 791 O O . GLN A 1 99 ? -3.182 0.488 -19.764 1.00 90.12 99 GLN A O 1
ATOM 796 N N . PHE A 1 100 ? -2.146 0.312 -21.756 1.00 88.88 100 PHE A N 1
ATOM 797 C CA . PHE A 1 100 ? -1.060 1.250 -21.472 1.00 88.88 100 PHE A CA 1
ATOM 798 C C . PHE A 1 100 ? -1.229 2.527 -22.292 1.00 88.88 100 PHE A C 1
ATOM 800 O O . PHE A 1 100 ? -1.477 2.473 -23.495 1.00 88.88 100 PHE A O 1
ATOM 807 N N . HIS A 1 101 ? -1.050 3.672 -21.638 1.00 88.00 101 HIS A N 1
ATOM 808 C CA . HIS A 1 101 ? -1.191 4.997 -22.235 1.00 88.00 101 HIS A CA 1
ATOM 809 C C . HIS A 1 101 ? 0.180 5.680 -22.280 1.00 88.00 101 HIS A C 1
ATOM 811 O O . HIS A 1 101 ? 0.689 6.095 -21.231 1.00 88.00 101 HIS A O 1
ATOM 817 N N . PRO A 1 102 ? 0.804 5.781 -23.468 1.00 80.88 102 PRO A N 1
ATOM 818 C CA . PRO A 1 102 ? 2.159 6.303 -23.602 1.00 80.88 102 PRO A CA 1
ATOM 819 C C . PRO A 1 102 ? 2.253 7.831 -23.574 1.00 80.88 102 PRO A C 1
ATOM 821 O O . PRO A 1 102 ? 3.314 8.378 -23.286 1.00 80.88 102 PRO A O 1
ATOM 824 N N . CYS A 1 103 ? 1.156 8.528 -23.870 1.00 73.62 103 CYS A N 1
ATOM 825 C CA . CYS A 1 103 ? 1.115 9.983 -23.959 1.00 73.62 103 CYS A CA 1
ATOM 826 C C . CYS A 1 103 ? 0.108 10.568 -22.968 1.00 73.62 103 CYS A C 1
ATOM 828 O O . CYS A 1 103 ? -0.859 9.918 -22.567 1.00 73.62 103 CYS A O 1
ATOM 830 N N . LYS A 1 104 ? 0.305 11.840 -22.610 1.00 65.81 104 LYS A N 1
ATOM 831 C CA . LYS A 1 104 ? -0.690 12.617 -21.869 1.00 65.81 104 LYS A CA 1
ATOM 832 C C . LYS A 1 104 ? -1.921 12.803 -22.765 1.00 65.81 104 LYS A C 1
ATOM 834 O O . LYS A 1 104 ? -1.815 13.440 -23.808 1.00 65.81 104 LYS A O 1
ATOM 839 N N . ALA A 1 105 ? -3.067 12.246 -22.380 1.00 63.31 105 ALA A N 1
ATOM 840 C CA . ALA A 1 105 ? -4.311 12.462 -23.110 1.00 63.31 105 ALA A CA 1
ATOM 841 C C . ALA A 1 105 ? -4.888 13.857 -22.799 1.00 63.31 105 ALA A C 1
ATOM 843 O O . ALA A 1 105 ? -4.616 14.435 -21.743 1.00 63.31 105 ALA A O 1
ATOM 844 N N . GLU A 1 106 ? -5.738 14.384 -23.687 1.00 56.25 106 GLU A N 1
ATOM 845 C CA . GLU A 1 106 ? -6.445 15.663 -23.480 1.00 56.25 106 GLU A CA 1
ATOM 846 C C . GLU A 1 106 ? -7.293 15.670 -22.196 1.00 56.25 106 GLU A C 1
ATOM 848 O O . GLU A 1 106 ? -7.460 16.704 -21.558 1.00 56.25 106 GLU A O 1
ATOM 853 N N . ARG A 1 107 ? -7.777 14.494 -21.769 1.00 57.59 107 ARG A N 1
ATOM 854 C CA . ARG A 1 107 ? -8.556 14.297 -20.532 1.00 57.59 107 ARG A CA 1
ATOM 855 C C . ARG A 1 107 ? -7.696 14.124 -19.270 1.00 57.59 107 ARG A C 1
ATOM 857 O O . ARG A 1 107 ? -8.237 13.851 -18.203 1.00 57.59 107 ARG A O 1
ATOM 864 N N . GLY A 1 108 ? -6.373 14.261 -19.380 1.00 60.00 108 GLY A N 1
ATOM 865 C CA . GLY A 1 108 ? -5.415 14.045 -18.296 1.00 60.00 108 GLY A CA 1
ATOM 866 C C . GLY A 1 108 ? -4.414 12.920 -18.582 1.00 60.00 108 GLY A C 1
ATOM 867 O O . GLY A 1 108 ? -4.524 12.171 -19.548 1.00 60.00 108 GLY A O 1
ATOM 868 N N . GLY A 1 109 ? -3.387 12.823 -17.740 1.00 60.19 109 GLY A N 1
ATOM 869 C CA . GLY A 1 109 ? -2.277 11.878 -17.883 1.00 60.19 109 GLY A CA 1
ATOM 870 C C . GLY A 1 109 ? -1.067 12.329 -17.068 1.00 60.19 109 GLY A C 1
ATOM 871 O O . GLY A 1 109 ? -1.071 13.414 -16.481 1.00 60.19 109 GLY A O 1
ATOM 872 N N . THR A 1 110 ? -0.023 11.509 -17.012 1.00 57.78 110 THR A N 1
ATOM 873 C CA . THR A 1 110 ? 1.199 11.835 -16.265 1.00 57.78 110 THR A CA 1
ATOM 874 C C . THR A 1 110 ? 1.929 13.007 -16.918 1.00 57.78 110 THR A C 1
ATOM 876 O O . THR A 1 110 ? 2.389 12.919 -18.054 1.00 57.78 110 THR A O 1
ATOM 879 N N . VAL A 1 111 ? 2.086 14.105 -16.179 1.00 66.69 111 VAL A N 1
ATOM 880 C CA . VAL A 1 111 ? 2.864 15.278 -16.621 1.00 66.69 111 VAL A CA 1
ATOM 881 C C . VAL A 1 111 ? 4.360 14.950 -16.733 1.00 66.69 111 VAL A C 1
ATOM 883 O O . VAL A 1 111 ? 5.079 15.587 -17.490 1.00 66.69 111 VAL A O 1
ATOM 886 N N . THR A 1 112 ? 4.812 13.914 -16.025 1.00 74.56 112 THR A N 1
ATOM 887 C CA . THR A 1 112 ? 6.213 13.480 -15.937 1.00 74.56 112 THR A CA 1
ATOM 888 C C . THR A 1 112 ? 6.692 12.623 -17.114 1.00 74.56 112 THR A C 1
ATOM 890 O O . THR A 1 112 ? 7.858 12.248 -17.136 1.00 74.56 112 THR A O 1
ATOM 893 N N . GLY A 1 113 ? 5.812 12.260 -18.056 1.00 76.19 113 GLY A N 1
ATOM 894 C CA . GLY A 1 113 ? 6.153 11.395 -19.196 1.00 76.19 113 GLY A CA 1
ATOM 895 C C . GLY A 1 113 ? 6.206 9.887 -18.900 1.00 76.19 113 GLY A C 1
ATOM 896 O O . GLY A 1 113 ? 6.578 9.116 -19.777 1.00 76.19 113 GLY A O 1
ATOM 897 N N . ARG A 1 114 ? 5.829 9.440 -17.692 1.00 84.00 114 ARG A N 1
ATOM 898 C CA . ARG A 1 114 ? 5.670 8.004 -17.382 1.00 84.00 114 ARG A CA 1
ATOM 899 C C . ARG A 1 114 ? 4.515 7.391 -18.189 1.00 84.00 114 ARG A C 1
ATOM 901 O O . ARG A 1 114 ? 3.583 8.083 -18.567 1.00 84.00 114 ARG A O 1
ATOM 908 N N . PHE A 1 115 ? 4.520 6.079 -18.402 1.00 86.25 115 PHE A N 1
ATOM 909 C CA . PHE A 1 115 ? 3.305 5.399 -18.859 1.00 86.25 115 PHE A CA 1
ATOM 910 C C . PHE A 1 115 ? 2.272 5.365 -17.737 1.00 86.25 115 PHE A C 1
ATOM 912 O O . PHE A 1 115 ? 2.629 5.123 -16.582 1.00 86.25 115 PHE A O 1
ATOM 919 N N . SER A 1 116 ? 0.995 5.531 -18.069 1.00 86.81 116 SER A N 1
ATOM 920 C CA . SER A 1 116 ? -0.102 5.149 -17.175 1.00 86.81 116 SER A CA 1
ATOM 921 C C . SER A 1 116 ? -0.786 3.885 -17.689 1.00 86.81 116 SER A C 1
ATOM 923 O O . SER A 1 116 ? -0.649 3.530 -18.860 1.00 86.81 116 SER A O 1
ATOM 925 N N . ALA A 1 117 ? -1.501 3.178 -16.815 1.00 87.75 117 ALA A N 1
ATOM 926 C CA . ALA A 1 117 ? -2.244 1.980 -17.189 1.00 87.75 117 ALA A CA 1
ATOM 927 C C . ALA A 1 117 ? -3.675 1.989 -16.640 1.00 87.75 117 ALA A C 1
ATOM 929 O O . ALA A 1 117 ? -3.948 2.574 -15.589 1.00 87.75 117 ALA A O 1
ATOM 930 N N . SER A 1 118 ? -4.590 1.327 -17.347 1.00 87.50 118 SER A N 1
ATOM 931 C CA . SER A 1 118 ? -5.993 1.164 -16.948 1.00 87.50 118 SER A CA 1
ATOM 932 C C . SER A 1 118 ? -6.583 -0.147 -17.464 1.00 87.50 118 SER A C 1
ATOM 934 O O . SER A 1 118 ? -6.054 -0.744 -18.393 1.00 87.50 118 SER A O 1
ATOM 936 N N . ASN A 1 119 ? -7.722 -0.553 -16.897 1.00 84.31 119 ASN A N 1
ATOM 937 C CA . ASN A 1 119 ? -8.546 -1.673 -17.371 1.00 84.31 119 ASN A CA 1
ATOM 938 C C . ASN A 1 119 ? -7.804 -3.013 -17.580 1.00 84.31 119 ASN A C 1
ATOM 940 O O . ASN A 1 119 ? -7.839 -3.530 -18.690 1.00 84.31 119 ASN A O 1
ATOM 944 N N . PRO A 1 120 ? -7.153 -3.613 -16.564 1.00 88.62 120 PRO A N 1
ATOM 945 C CA . PRO A 1 120 ? -6.808 -3.095 -15.237 1.00 88.62 120 PRO A CA 1
ATOM 946 C C . PRO A 1 120 ? -5.477 -2.327 -15.221 1.00 88.62 120 PRO A C 1
ATOM 948 O O . PRO A 1 120 ? -4.637 -2.454 -16.111 1.00 88.62 120 PRO A O 1
ATOM 951 N N . ASN A 1 121 ? -5.242 -1.546 -14.166 1.00 86.56 121 ASN A N 1
ATOM 952 C CA . ASN A 1 121 ? -3.942 -0.924 -13.940 1.00 86.56 121 ASN A CA 1
ATOM 953 C C . ASN A 1 121 ? -2.948 -1.944 -13.352 1.00 86.56 121 ASN A C 1
ATOM 955 O O . ASN A 1 121 ? -2.813 -2.091 -12.137 1.00 86.56 121 ASN A O 1
ATOM 959 N N . LEU A 1 122 ? -2.214 -2.618 -14.240 1.00 84.94 122 LEU A N 1
ATOM 960 C CA . LEU A 1 122 ? -1.213 -3.632 -13.889 1.00 84.94 122 LEU A CA 1
ATOM 961 C C . LEU A 1 122 ? 0.106 -3.063 -13.344 1.00 84.94 122 LEU A C 1
ATOM 963 O O . LEU A 1 122 ? 0.971 -3.829 -12.926 1.00 84.94 122 LEU A O 1
ATOM 967 N N . GLN A 1 123 ? 0.271 -1.737 -13.295 1.00 84.88 123 GLN A N 1
ATOM 968 C CA . GLN A 1 123 ? 1.430 -1.126 -12.633 1.00 84.88 123 GLN A CA 1
ATOM 969 C C . GLN A 1 123 ? 1.315 -1.215 -11.102 1.00 84.88 123 GLN A C 1
ATOM 971 O O . GLN A 1 123 ? 2.327 -1.202 -10.405 1.00 84.88 123 GLN A O 1
ATOM 976 N N . PHE A 1 124 ? 0.091 -1.341 -10.572 1.00 76.19 124 PHE A N 1
ATOM 977 C CA . PHE A 1 124 ? -0.194 -1.387 -9.135 1.00 76.19 124 PHE A CA 1
ATOM 978 C C . PHE A 1 124 ? -0.634 -2.774 -8.650 1.00 76.19 124 PHE A C 1
ATOM 980 O O . PHE A 1 124 ? -1.594 -2.901 -7.889 1.00 76.19 124 PHE A O 1
ATOM 987 N N . VAL A 1 125 ? 0.083 -3.831 -9.039 1.00 78.62 125 VAL A N 1
ATOM 988 C CA . VAL A 1 125 ? -0.085 -5.136 -8.380 1.00 78.62 125 VAL A CA 1
ATOM 989 C C . VAL A 1 125 ? 0.499 -5.046 -6.964 1.00 78.62 125 VAL A C 1
ATOM 991 O O . VAL A 1 125 ? 1.670 -4.656 -6.831 1.00 78.62 125 VAL A O 1
ATOM 994 N N . PRO A 1 126 ? -0.267 -5.392 -5.905 1.00 71.00 126 PRO A N 1
ATOM 995 C CA . PRO A 1 126 ? 0.198 -5.308 -4.528 1.00 71.00 126 PRO A CA 1
ATOM 996 C C . PRO A 1 126 ? 1.603 -5.892 -4.361 1.00 71.00 126 PRO A C 1
ATOM 998 O O . PRO A 1 126 ? 1.927 -6.981 -4.840 1.00 71.00 126 PRO A O 1
ATOM 1001 N N . ASN A 1 127 ? 2.482 -5.114 -3.736 1.00 67.38 127 ASN A N 1
ATOM 1002 C CA . ASN A 1 127 ? 3.826 -5.564 -3.404 1.00 67.38 127 ASN A CA 1
ATOM 1003 C C . ASN A 1 127 ? 3.760 -6.282 -2.051 1.00 67.38 127 ASN A C 1
ATOM 1005 O O . ASN A 1 127 ? 3.196 -5.695 -1.126 1.00 67.38 127 ASN A O 1
ATOM 1009 N N . PRO A 1 128 ? 4.360 -7.476 -1.889 1.00 58.31 128 PRO A N 1
ATOM 1010 C CA . PRO A 1 128 ? 4.550 -8.100 -0.580 1.00 58.31 128 PRO A CA 1
ATOM 1011 C C . PRO A 1 128 ? 4.999 -7.105 0.495 1.00 58.31 128 PRO A C 1
ATOM 1013 O O . PRO A 1 128 ? 4.378 -7.021 1.545 1.00 58.31 128 PRO A O 1
ATOM 1016 N N . LYS A 1 129 ? 5.972 -6.237 0.183 1.00 55.06 129 LYS A N 1
ATOM 1017 C CA . LYS A 1 129 ? 6.504 -5.235 1.122 1.00 55.06 129 LYS A CA 1
ATOM 1018 C C . LYS A 1 129 ? 5.508 -4.138 1.518 1.00 55.06 129 LYS A C 1
ATOM 1020 O O . LYS A 1 129 ? 5.737 -3.446 2.493 1.00 55.06 129 LYS A O 1
ATOM 1025 N N . SER A 1 130 ? 4.407 -3.950 0.784 1.00 53.00 130 SER A N 1
ATOM 1026 C CA . SER A 1 130 ? 3.377 -2.952 1.136 1.00 53.00 130 SER A CA 1
ATOM 1027 C C . SER A 1 130 ? 2.492 -3.372 2.321 1.00 53.00 130 SER A C 1
ATOM 1029 O O . SER A 1 130 ? 1.719 -2.554 2.850 1.00 53.00 130 SER A O 1
ATOM 1031 N N . TYR A 1 131 ? 2.643 -4.631 2.734 1.00 55.28 131 TYR A N 1
ATOM 1032 C CA . TYR A 1 131 ? 2.102 -5.220 3.942 1.00 55.28 131 TYR A CA 1
ATOM 1033 C C . TYR A 1 131 ? 3.251 -5.396 4.940 1.00 55.28 131 TYR A C 1
ATOM 1035 O O . TYR A 1 131 ? 3.887 -6.441 5.032 1.00 55.28 131 TYR A O 1
ATOM 1043 N N . GLU A 1 132 ? 3.603 -4.313 5.624 1.00 51.09 132 GLU A N 1
ATOM 1044 C CA . GLU A 1 132 ? 4.690 -4.347 6.596 1.00 51.09 132 GLU A CA 1
ATOM 1045 C C . GLU A 1 132 ? 4.207 -4.943 7.927 1.00 51.09 132 GLU A C 1
ATOM 1047 O O . GLU A 1 132 ? 3.177 -4.534 8.475 1.00 51.09 132 GLU A O 1
ATOM 1052 N N . ASN A 1 133 ? 5.046 -5.818 8.493 1.00 54.00 133 ASN A N 1
ATOM 1053 C CA . ASN A 1 133 ? 5.097 -6.192 9.911 1.00 54.00 133 ASN A CA 1
ATOM 1054 C C . ASN A 1 133 ? 4.175 -7.325 10.407 1.00 54.00 133 ASN A C 1
ATOM 1056 O O . ASN A 1 133 ? 4.041 -7.451 11.620 1.00 54.00 133 ASN A O 1
ATOM 1060 N N . ASP A 1 134 ? 3.560 -8.134 9.540 1.00 61.62 134 ASP A N 1
ATOM 1061 C CA . ASP A 1 134 ? 3.009 -9.450 9.917 1.00 61.62 134 ASP A CA 1
ATOM 1062 C C . ASP A 1 134 ? 3.360 -10.470 8.813 1.00 61.62 134 ASP A C 1
ATOM 1064 O O . ASP A 1 134 ? 3.194 -10.194 7.625 1.00 61.62 134 ASP A O 1
ATOM 1068 N N . GLU A 1 135 ? 3.870 -11.646 9.184 1.00 63.94 135 GLU A N 1
ATOM 1069 C CA . GLU A 1 135 ? 4.320 -12.686 8.237 1.00 63.94 135 GLU A CA 1
ATOM 1070 C C . GLU A 1 135 ? 3.193 -13.155 7.297 1.00 63.94 135 GLU A C 1
ATOM 1072 O O . GLU A 1 135 ? 3.391 -13.366 6.100 1.00 63.94 135 GLU A O 1
ATOM 1077 N N . GLU A 1 136 ? 1.974 -13.211 7.828 1.00 67.44 136 GLU A N 1
ATOM 1078 C CA . GLU A 1 136 ? 0.744 -13.546 7.109 1.00 67.44 136 GLU A CA 1
ATOM 1079 C C . GLU A 1 136 ? 0.438 -12.571 5.954 1.00 67.44 136 GLU A C 1
ATOM 1081 O O . GLU A 1 136 ? 0.024 -12.958 4.861 1.00 67.44 136 GLU A O 1
ATOM 1086 N N . ASP A 1 137 ? 0.730 -11.296 6.177 1.00 65.62 137 ASP A N 1
ATOM 1087 C CA . ASP A 1 137 ? 0.493 -10.173 5.272 1.00 65.62 137 ASP A CA 1
ATOM 1088 C C . ASP A 1 137 ? 1.499 -10.167 4.105 1.00 65.62 137 ASP A C 1
ATOM 1090 O O . ASP A 1 137 ? 1.142 -9.945 2.941 1.00 65.62 137 ASP A O 1
ATOM 1094 N N . LEU A 1 138 ? 2.763 -10.482 4.412 1.00 62.28 138 LEU A N 1
ATOM 1095 C CA . LEU A 1 138 ? 3.823 -10.682 3.422 1.00 62.28 138 LEU A CA 1
ATOM 1096 C C . LEU A 1 138 ? 3.509 -11.867 2.502 1.00 62.28 138 LEU A C 1
ATOM 1098 O O . LEU A 1 138 ? 3.702 -11.770 1.286 1.00 62.28 138 LEU A O 1
ATOM 1102 N N . ASN A 1 139 ? 3.009 -12.967 3.071 1.00 74.44 139 ASN A N 1
ATOM 1103 C CA . ASN A 1 139 ? 2.606 -14.145 2.309 1.00 74.44 139 ASN A CA 1
ATOM 1104 C C . ASN A 1 139 ? 1.452 -13.815 1.364 1.00 74.44 139 ASN A C 1
ATOM 1106 O O . ASN A 1 139 ? 1.531 -14.129 0.179 1.00 74.44 139 ASN A O 1
ATOM 1110 N N . LEU A 1 140 ? 0.449 -13.067 1.826 1.00 76.44 140 LEU A N 1
ATOM 1111 C CA . LEU A 1 140 ? -0.669 -12.663 0.982 1.00 76.44 140 LEU A CA 1
ATOM 1112 C C . LEU A 1 140 ? -0.222 -11.847 -0.239 1.00 76.44 140 LEU A C 1
ATOM 1114 O O . LEU A 1 140 ? -0.626 -12.138 -1.362 1.00 76.44 140 LEU A O 1
ATOM 1118 N N . GLY A 1 141 ? 0.667 -10.868 -0.060 1.00 75.94 141 GLY A N 1
ATOM 1119 C CA . GLY A 1 141 ? 1.212 -10.104 -1.185 1.00 75.94 141 GLY A CA 1
ATOM 1120 C C . GLY A 1 141 ? 1.982 -10.955 -2.206 1.00 75.94 141 GLY A C 1
ATOM 1121 O O . GLY A 1 141 ? 1.969 -10.636 -3.397 1.00 75.94 141 GLY A O 1
ATOM 1122 N N . ARG A 1 142 ? 2.638 -12.038 -1.765 1.00 79.31 142 ARG A N 1
ATOM 1123 C CA . ARG A 1 142 ? 3.305 -13.004 -2.658 1.00 79.31 142 ARG A CA 1
ATOM 1124 C C . ARG A 1 142 ? 2.279 -13.834 -3.423 1.00 79.31 142 ARG A C 1
ATOM 1126 O O . ARG A 1 142 ? 2.356 -13.886 -4.648 1.00 79.31 142 ARG A O 1
ATOM 1133 N N . GLU A 1 143 ? 1.285 -14.382 -2.729 1.00 82.81 143 GLU A N 1
ATOM 1134 C CA . GLU A 1 143 ? 0.212 -15.181 -3.337 1.00 82.81 143 GLU A CA 1
ATOM 1135 C C . GLU A 1 143 ? -0.537 -14.413 -4.432 1.00 82.81 143 GLU A C 1
ATOM 1137 O O . GLU A 1 143 ? -0.833 -14.951 -5.495 1.00 82.81 143 GLU A O 1
ATOM 1142 N N . LEU A 1 144 ? -0.774 -13.115 -4.237 1.00 83.19 144 LEU A N 1
ATOM 1143 C CA . LEU A 1 144 ? -1.437 -12.284 -5.247 1.00 83.19 144 LEU A CA 1
ATOM 1144 C C . LEU A 1 144 ? -0.624 -12.137 -6.533 1.00 83.19 144 LEU A C 1
ATOM 1146 O O . LEU A 1 144 ? -1.199 -12.068 -7.617 1.00 83.19 144 LEU A O 1
ATOM 1150 N N . ARG A 1 145 ? 0.707 -12.077 -6.433 1.00 85.31 145 ARG A N 1
ATOM 1151 C CA . ARG A 1 145 ? 1.579 -12.065 -7.615 1.00 85.31 145 ARG A CA 1
ATOM 1152 C C . ARG A 1 145 ? 1.659 -13.444 -8.264 1.00 85.31 145 ARG A C 1
ATOM 1154 O O . ARG A 1 145 ? 1.779 -13.509 -9.483 1.00 85.31 145 ARG A O 1
ATOM 1161 N N . ASN A 1 146 ? 1.510 -14.518 -7.488 1.00 87.44 146 ASN A N 1
ATOM 1162 C CA . ASN A 1 146 ? 1.455 -15.889 -8.002 1.00 87.44 146 ASN A CA 1
ATOM 1163 C C . ASN A 1 146 ? 0.202 -16.169 -8.848 1.00 87.44 146 ASN A C 1
ATOM 1165 O O . ASN A 1 146 ? 0.191 -17.136 -9.603 1.00 87.44 146 ASN A O 1
ATOM 1169 N N . LEU A 1 147 ? -0.823 -15.308 -8.791 1.00 88.50 147 LEU A N 1
ATOM 1170 C CA . LEU A 1 147 ? -1.966 -15.371 -9.712 1.00 88.50 147 LEU A CA 1
ATOM 1171 C C . LEU A 1 147 ? -1.557 -15.147 -11.178 1.00 88.50 147 LEU A C 1
ATOM 1173 O O . LEU A 1 147 ? -2.262 -15.575 -12.088 1.00 88.50 147 LEU A O 1
ATOM 1177 N N . PHE A 1 148 ? -0.426 -14.479 -11.418 1.00 90.31 148 PHE A N 1
ATOM 1178 C CA . PHE A 1 148 ? 0.088 -14.200 -12.754 1.00 90.31 148 PHE A CA 1
ATOM 1179 C C . PHE A 1 148 ? 1.072 -15.295 -13.155 1.00 90.31 148 PHE A C 1
ATOM 1181 O O . PHE A 1 148 ? 2.275 -15.203 -12.909 1.00 90.31 148 PHE A O 1
ATOM 1188 N N . ILE A 1 149 ? 0.562 -16.345 -13.789 1.00 92.81 149 ILE A N 1
ATOM 1189 C CA . ILE A 1 149 ? 1.373 -17.477 -14.249 1.00 92.81 149 ILE A CA 1
ATOM 1190 C C . ILE A 1 149 ? 1.793 -17.307 -15.716 1.00 92.81 149 ILE A C 1
ATOM 1192 O O . ILE A 1 149 ? 1.032 -16.747 -16.509 1.00 92.81 149 ILE A O 1
ATOM 1196 N N . PRO A 1 150 ? 2.994 -17.773 -16.105 1.00 93.62 150 PRO A N 1
ATOM 1197 C CA . PRO A 1 150 ? 3.376 -17.803 -17.507 1.00 93.62 150 PRO A CA 1
ATOM 1198 C C . PRO A 1 150 ? 2.583 -18.894 -18.238 1.00 93.62 150 PRO A C 1
ATOM 1200 O O . PRO A 1 150 ? 1.994 -19.789 -17.626 1.00 93.62 150 PRO A O 1
ATOM 1203 N N . PHE A 1 151 ? 2.601 -18.860 -19.570 1.00 91.38 151 PHE A N 1
ATOM 1204 C CA . PHE A 1 151 ? 2.067 -19.965 -20.363 1.00 91.38 151 PHE A CA 1
ATOM 1205 C C . PHE A 1 151 ? 2.801 -21.276 -20.068 1.00 91.38 151 PHE A C 1
ATOM 1207 O O . PHE A 1 151 ? 3.956 -21.292 -19.640 1.00 91.38 151 PHE A O 1
ATOM 1214 N N . LYS A 1 152 ? 2.139 -22.401 -20.354 1.00 94.19 152 LYS A N 1
ATOM 1215 C CA . LYS A 1 152 ? 2.748 -23.728 -20.233 1.00 94.19 152 LYS A CA 1
ATOM 1216 C C . LYS A 1 152 ? 4.060 -23.786 -21.023 1.00 94.19 152 LYS A C 1
ATOM 1218 O O . LYS A 1 152 ? 4.064 -23.486 -22.212 1.00 94.19 152 LYS A O 1
ATOM 1223 N N . ASN A 1 153 ? 5.132 -24.230 -20.368 1.00 96.25 153 ASN A N 1
ATOM 1224 C CA . ASN A 1 153 ? 6.504 -24.292 -20.895 1.00 96.25 153 ASN A CA 1
ATOM 1225 C C . ASN A 1 153 ? 7.184 -22.923 -21.124 1.00 96.25 153 ASN A C 1
ATOM 1227 O O . ASN A 1 153 ? 8.215 -22.869 -21.789 1.00 96.25 153 ASN A O 1
ATOM 1231 N N . TYR A 1 154 ? 6.640 -21.835 -20.572 1.00 96.50 154 TYR A N 1
ATOM 1232 C CA . TYR A 1 154 ? 7.265 -20.511 -20.570 1.00 96.50 154 TYR A CA 1
ATOM 1233 C C . TYR A 1 154 ? 7.655 -20.094 -19.151 1.00 96.50 154 TYR A C 1
ATOM 1235 O O . TYR A 1 154 ? 7.141 -20.613 -18.160 1.00 96.50 154 TYR A O 1
ATOM 1243 N N . TYR A 1 155 ? 8.542 -19.105 -19.069 1.00 94.44 155 TYR A N 1
ATOM 1244 C CA . TYR A 1 155 ? 8.990 -18.495 -17.822 1.00 94.44 155 TYR A CA 1
ATOM 1245 C C . TYR A 1 155 ? 8.798 -16.982 -17.879 1.00 94.44 155 TYR A C 1
ATOM 1247 O O . TYR A 1 155 ? 8.883 -16.375 -18.948 1.00 94.44 155 TYR A O 1
ATOM 1255 N N . TRP A 1 156 ? 8.580 -16.365 -16.718 1.00 92.12 156 TRP A N 1
ATOM 1256 C CA . TRP A 1 156 ? 8.638 -14.913 -16.601 1.00 92.12 156 TRP A CA 1
ATOM 1257 C C . TRP A 1 156 ? 10.089 -14.437 -16.555 1.00 92.12 156 TRP A C 1
ATOM 1259 O O . TRP A 1 156 ? 10.863 -14.876 -15.708 1.00 92.12 156 TRP A O 1
ATOM 1269 N N . GLY A 1 157 ? 10.437 -13.496 -17.432 1.00 92.38 157 GLY A N 1
ATOM 1270 C CA . GLY A 1 157 ? 11.648 -12.689 -17.311 1.00 92.38 157 GLY A CA 1
ATOM 1271 C C . GLY A 1 157 ? 11.315 -11.361 -16.639 1.00 92.38 157 GLY A C 1
ATOM 1272 O O . GLY A 1 157 ? 10.422 -10.648 -17.097 1.00 92.38 157 GLY A O 1
ATOM 1273 N N . ARG A 1 158 ? 12.023 -11.017 -15.561 1.00 89.00 158 ARG A N 1
ATOM 1274 C CA . ARG A 1 158 ? 11.913 -9.707 -14.910 1.00 89.00 158 ARG A CA 1
ATOM 1275 C C . ARG A 1 158 ? 13.242 -8.978 -15.023 1.00 89.00 158 ARG A C 1
ATOM 1277 O O . ARG A 1 158 ? 14.266 -9.504 -14.604 1.00 89.00 158 ARG A O 1
ATOM 1284 N N . ILE A 1 159 ? 13.191 -7.753 -15.532 1.00 90.69 159 ILE A N 1
ATOM 1285 C CA . ILE A 1 159 ? 14.322 -6.829 -15.580 1.00 90.69 159 ILE A CA 1
ATOM 1286 C C . ILE A 1 159 ? 13.871 -5.563 -14.860 1.00 90.69 159 ILE A C 1
ATOM 1288 O O . ILE A 1 159 ? 12.812 -5.019 -15.167 1.00 90.69 159 ILE A O 1
ATOM 1292 N N . ASP A 1 160 ? 14.643 -5.143 -13.867 1.00 89.62 160 ASP A N 1
ATOM 1293 C CA . ASP A 1 160 ? 14.359 -3.975 -13.041 1.00 89.62 160 ASP A CA 1
ATOM 1294 C C . ASP A 1 160 ? 15.650 -3.168 -12.901 1.00 89.62 160 ASP A C 1
ATOM 1296 O O . ASP A 1 160 ? 16.728 -3.745 -12.743 1.00 89.62 160 ASP A O 1
ATOM 1300 N N . PHE A 1 161 ? 15.561 -1.845 -13.012 1.00 90.50 161 PHE A N 1
ATOM 1301 C CA . PHE A 1 161 ? 16.740 -0.995 -12.927 1.00 90.50 161 PHE A CA 1
ATOM 1302 C C . PHE A 1 161 ? 17.089 -0.746 -11.459 1.00 90.50 161 PHE A C 1
ATOM 1304 O O . PHE A 1 161 ? 16.316 -0.123 -10.729 1.00 90.50 161 PHE A O 1
ATOM 1311 N N . SER A 1 162 ? 18.283 -1.171 -11.040 1.00 89.38 162 SER A N 1
ATOM 1312 C CA . SER A 1 162 ? 18.779 -0.914 -9.684 1.00 89.38 162 SER A CA 1
ATOM 1313 C C . SER A 1 162 ? 18.877 0.591 -9.422 1.00 89.38 162 SER A C 1
ATOM 1315 O O . SER A 1 162 ? 19.643 1.292 -10.088 1.00 89.38 162 SER A O 1
ATOM 1317 N N . GLN A 1 163 ? 18.090 1.084 -8.459 1.00 89.19 163 GLN A N 1
ATOM 1318 C CA . GLN A 1 163 ? 18.148 2.459 -7.944 1.00 89.19 163 GLN A CA 1
ATOM 1319 C C . GLN A 1 163 ? 18.090 3.544 -9.037 1.00 89.19 163 GLN A C 1
ATOM 1321 O O . GLN A 1 163 ? 18.779 4.562 -8.958 1.00 89.19 163 GLN A O 1
ATOM 1326 N N . ILE A 1 164 ? 17.273 3.345 -10.078 1.00 92.12 164 ILE A N 1
ATOM 1327 C CA . ILE A 1 164 ? 17.276 4.222 -11.262 1.00 92.12 164 ILE A CA 1
ATOM 1328 C C . ILE A 1 164 ? 17.094 5.707 -10.929 1.00 92.12 164 ILE A C 1
ATOM 1330 O O . ILE A 1 164 ? 17.764 6.552 -11.514 1.00 92.12 164 ILE A O 1
ATOM 1334 N N . GLU A 1 165 ? 16.241 6.037 -9.958 1.00 90.50 165 GLU A N 1
ATOM 1335 C CA . GLU A 1 165 ? 15.998 7.426 -9.557 1.00 90.50 165 GLU A CA 1
ATOM 1336 C C . GLU A 1 165 ? 17.228 8.049 -8.871 1.00 90.50 165 GLU A C 1
ATOM 1338 O O . GLU A 1 165 ? 17.574 9.189 -9.181 1.00 90.50 165 GLU A O 1
ATOM 1343 N N . TYR A 1 166 ? 17.952 7.299 -8.029 1.00 90.12 166 TYR A N 1
ATOM 1344 C CA . TYR A 1 166 ? 19.208 7.759 -7.422 1.00 90.12 166 TYR A CA 1
ATOM 1345 C C . TYR A 1 166 ? 20.320 7.909 -8.455 1.00 90.12 166 TYR A C 1
ATOM 1347 O O . TYR A 1 166 ? 21.074 8.878 -8.406 1.00 90.12 166 TYR A O 1
ATOM 1355 N N . ARG A 1 167 ? 20.410 6.988 -9.420 1.00 91.44 167 ARG A N 1
ATOM 1356 C CA . ARG A 1 167 ? 21.398 7.067 -10.506 1.00 91.44 167 ARG A CA 1
ATOM 1357 C C . ARG A 1 167 ? 21.131 8.261 -11.419 1.00 91.44 167 ARG A C 1
ATOM 1359 O O . ARG A 1 167 ? 22.064 8.980 -11.765 1.00 91.44 167 ARG A O 1
ATOM 1366 N N . LEU A 1 168 ? 19.866 8.522 -11.757 1.00 92.25 168 LEU A N 1
ATOM 1367 C CA . LEU A 1 168 ? 19.469 9.721 -12.500 1.00 92.25 168 LEU A CA 1
ATOM 1368 C C . LEU A 1 168 ? 19.770 10.994 -11.705 1.00 92.25 168 LEU A C 1
ATOM 1370 O O . LEU A 1 168 ? 20.331 11.939 -12.254 1.00 92.25 168 LEU A O 1
ATOM 1374 N N . PHE A 1 169 ? 19.460 11.014 -10.408 1.00 91.56 169 PHE A N 1
ATOM 1375 C CA . PHE A 1 169 ? 19.796 12.142 -9.542 1.00 91.56 169 PHE A CA 1
ATOM 1376 C C . PHE A 1 169 ? 21.308 12.395 -9.512 1.00 91.56 169 PHE A C 1
ATOM 1378 O O . PHE A 1 169 ? 21.750 13.513 -9.770 1.00 91.56 169 PHE A O 1
ATOM 1385 N N . ALA A 1 170 ? 22.106 11.352 -9.279 1.00 91.25 170 ALA A N 1
ATOM 1386 C CA . ALA A 1 170 ? 23.560 11.429 -9.289 1.00 91.25 170 ALA A CA 1
ATOM 1387 C C . ALA A 1 170 ? 24.108 11.876 -10.648 1.00 91.25 170 ALA A C 1
ATOM 1389 O O . ALA A 1 170 ? 25.123 12.555 -10.686 1.00 91.25 170 ALA A O 1
ATOM 1390 N N . HIS A 1 171 ? 23.456 11.546 -11.764 1.00 92.06 171 HIS A N 1
ATOM 1391 C CA . HIS A 1 171 ? 23.871 12.005 -13.088 1.00 92.06 171 HIS A CA 1
ATOM 1392 C C . HIS A 1 171 ? 23.722 13.526 -13.259 1.00 92.06 171 HIS A C 1
ATOM 1394 O O . HIS A 1 171 ? 24.645 14.170 -13.750 1.00 92.06 171 HIS A O 1
ATOM 1400 N N . PHE A 1 172 ? 22.596 14.105 -12.826 1.00 93.88 172 PHE A N 1
ATOM 1401 C CA . PHE A 1 172 ? 22.292 15.528 -13.041 1.00 93.88 172 PHE A CA 1
ATOM 1402 C C . PHE A 1 172 ? 22.750 16.464 -11.914 1.00 93.88 172 PHE A C 1
ATOM 1404 O O . PHE A 1 172 ? 22.888 17.666 -12.141 1.00 93.88 172 PHE A O 1
ATOM 1411 N N . ALA A 1 173 ? 22.958 15.954 -10.698 1.00 93.69 173 ALA A N 1
ATOM 1412 C CA . ALA A 1 173 ? 23.376 16.768 -9.559 1.00 93.69 173 ALA A CA 1
ATOM 1413 C C . ALA A 1 173 ? 24.786 17.358 -9.758 1.00 93.69 173 ALA A C 1
ATOM 1415 O O . ALA A 1 173 ? 25.615 16.801 -10.472 1.00 93.69 173 ALA A O 1
ATOM 1416 N N . VAL A 1 174 ? 25.087 18.484 -9.111 1.00 93.69 174 VAL A N 1
ATOM 1417 C CA . VAL A 1 174 ? 26.406 19.136 -9.188 1.00 93.69 174 VAL A CA 1
ATOM 1418 C C . VAL A 1 174 ? 26.987 19.362 -7.797 1.00 93.69 174 VAL A C 1
ATOM 1420 O O . VAL A 1 174 ? 26.254 19.576 -6.832 1.00 93.69 174 VAL A O 1
ATOM 1423 N N . GLY A 1 175 ? 28.317 19.337 -7.700 1.00 94.31 175 GLY A N 1
ATOM 1424 C CA . GLY A 1 175 ? 29.059 19.571 -6.463 1.00 94.31 175 GLY A CA 1
ATOM 1425 C C . GLY A 1 175 ? 29.579 18.297 -5.798 1.00 94.31 175 GLY A C 1
ATOM 1426 O O . GLY A 1 175 ? 29.189 17.179 -6.140 1.00 94.31 175 GLY A O 1
ATOM 1427 N N . LYS A 1 176 ? 30.444 18.497 -4.797 1.00 91.88 176 LYS A N 1
ATOM 1428 C CA . LYS A 1 176 ? 31.299 17.461 -4.198 1.00 91.88 176 LYS A CA 1
ATOM 1429 C C . LYS A 1 176 ? 30.555 16.183 -3.789 1.00 91.8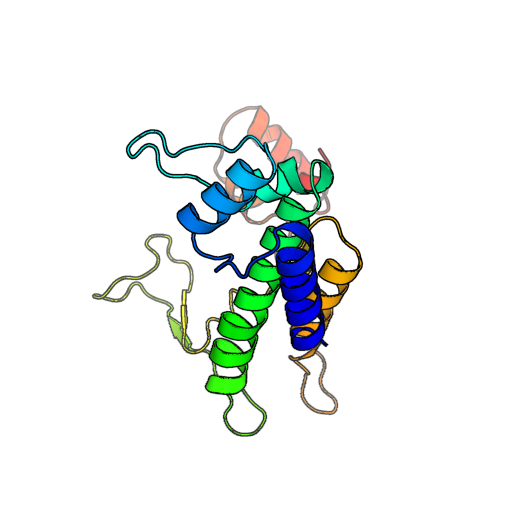8 176 LYS A C 1
ATOM 1431 O O . LYS A 1 176 ? 30.994 15.094 -4.134 1.00 91.88 176 LYS A O 1
ATOM 1436 N N . GLY A 1 177 ? 29.406 16.308 -3.118 1.00 87.69 177 GLY A N 1
ATOM 1437 C CA . GLY A 1 177 ? 28.620 15.139 -2.701 1.00 87.69 177 GLY A CA 1
ATOM 1438 C C . GLY A 1 177 ? 28.098 14.308 -3.881 1.00 87.69 177 GLY A C 1
ATOM 1439 O O . GLY A 1 177 ? 28.103 13.084 -3.828 1.00 87.69 177 GLY A O 1
ATOM 1440 N N . SER A 1 178 ? 27.709 14.952 -4.986 1.00 90.00 178 SER A N 1
ATOM 1441 C CA . SER A 1 178 ? 27.281 14.240 -6.200 1.00 90.00 178 SER A CA 1
ATOM 1442 C C . SER A 1 178 ? 28.447 13.600 -6.961 1.00 90.00 178 SER A C 1
ATOM 1444 O O . SER A 1 178 ? 28.276 12.527 -7.536 1.00 90.00 178 SER A O 1
ATOM 1446 N N . ASP A 1 179 ? 29.635 14.216 -6.929 1.00 92.25 179 ASP A N 1
ATOM 1447 C CA . ASP A 1 179 ? 30.852 13.652 -7.526 1.00 92.25 179 ASP A CA 1
ATOM 1448 C C . ASP A 1 179 ? 31.279 12.366 -6.816 1.00 92.25 179 ASP A C 1
ATOM 1450 O O . ASP A 1 179 ? 31.632 11.384 -7.469 1.00 92.25 179 ASP A O 1
ATOM 1454 N N . GLU A 1 180 ? 31.194 12.351 -5.485 1.00 91.44 180 GLU A N 1
ATOM 1455 C CA . GLU A 1 180 ? 31.473 11.171 -4.666 1.00 91.44 180 GLU A CA 1
ATOM 1456 C C . GLU A 1 180 ? 30.492 10.033 -4.983 1.00 91.44 180 GLU A C 1
ATOM 1458 O O . GLU A 1 180 ? 30.927 8.923 -5.288 1.00 91.44 180 GLU A O 1
ATOM 1463 N N . ILE A 1 181 ? 29.185 10.321 -5.030 1.00 89.62 181 ILE A N 1
ATOM 1464 C CA . ILE A 1 181 ? 28.151 9.331 -5.381 1.00 89.62 181 ILE A CA 1
ATOM 1465 C C . ILE A 1 181 ? 28.364 8.774 -6.797 1.00 89.62 181 ILE A C 1
ATOM 1467 O O . ILE A 1 181 ? 28.311 7.562 -7.002 1.00 89.62 181 ILE A O 1
ATOM 1471 N N . ARG A 1 182 ? 28.641 9.632 -7.789 1.00 91.56 182 ARG A N 1
ATOM 1472 C CA . ARG A 1 182 ? 28.945 9.178 -9.158 1.00 91.56 182 ARG A CA 1
ATOM 1473 C C . ARG A 1 182 ? 30.183 8.295 -9.201 1.00 91.56 182 ARG A C 1
ATOM 1475 O O . ARG A 1 182 ? 30.188 7.287 -9.902 1.00 91.56 182 ARG A O 1
ATOM 1482 N N . LYS A 1 183 ? 31.235 8.670 -8.470 1.00 92.88 183 LYS A N 1
ATOM 1483 C CA . LYS A 1 183 ? 32.466 7.883 -8.406 1.00 92.88 183 LYS A CA 1
ATOM 1484 C C . LYS A 1 183 ? 32.203 6.498 -7.821 1.00 92.88 183 LYS A C 1
ATOM 1486 O O . LYS A 1 183 ? 32.742 5.537 -8.361 1.00 92.88 183 LYS A O 1
ATOM 1491 N N . LEU A 1 184 ? 31.365 6.392 -6.789 1.00 91.56 184 LEU A N 1
ATOM 1492 C CA . LEU A 1 184 ? 30.964 5.107 -6.212 1.00 91.56 184 LEU A CA 1
ATOM 1493 C C . LEU A 1 184 ? 30.268 4.230 -7.255 1.00 91.56 184 LEU A C 1
ATOM 1495 O O . LEU A 1 184 ? 30.796 3.175 -7.580 1.00 91.56 184 LEU A O 1
ATOM 1499 N N . TYR A 1 185 ? 29.199 4.719 -7.892 1.00 91.94 185 TYR A N 1
ATOM 1500 C CA . TYR A 1 185 ? 28.493 3.953 -8.929 1.00 91.94 185 TYR A CA 1
ATOM 1501 C C . TYR A 1 185 ? 29.369 3.552 -10.127 1.00 91.94 185 TYR A C 1
ATOM 1503 O O . TYR A 1 185 ? 29.142 2.500 -10.720 1.00 91.94 185 TYR A O 1
ATOM 1511 N N . ASN A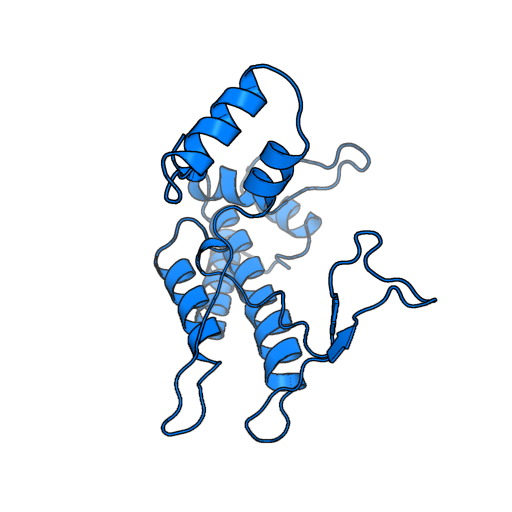 1 186 ? 30.339 4.387 -10.516 1.00 90.94 186 ASN A N 1
ATOM 1512 C CA . ASN A 1 186 ? 31.254 4.089 -11.623 1.00 90.94 186 ASN A CA 1
ATOM 1513 C C . ASN A 1 186 ? 32.353 3.088 -11.238 1.00 90.94 186 ASN A C 1
ATOM 1515 O O . ASN A 1 186 ? 32.876 2.401 -12.110 1.00 90.94 186 ASN A O 1
ATOM 1519 N N . THR A 1 187 ? 32.744 3.054 -9.962 1.00 94.88 187 THR A N 1
ATOM 1520 C CA . THR A 1 187 ? 33.776 2.134 -9.457 1.00 94.88 187 THR A CA 1
ATOM 1521 C C . THR A 1 187 ? 33.171 0.776 -9.123 1.00 94.88 187 THR A C 1
ATOM 1523 O O . THR A 1 187 ? 33.778 -0.250 -9.410 1.00 94.88 187 THR A O 1
ATOM 1526 N N . ASP A 1 188 ? 31.971 0.786 -8.548 1.00 91.44 188 ASP A N 1
ATOM 1527 C CA . ASP A 1 188 ? 31.216 -0.391 -8.149 1.00 91.44 188 ASP A CA 1
ATOM 1528 C C . ASP A 1 188 ? 29.758 -0.264 -8.635 1.00 91.44 188 ASP A C 1
ATOM 1530 O O . ASP A 1 188 ? 28.941 0.432 -8.012 1.00 91.44 188 ASP A O 1
ATOM 1534 N N . PRO A 1 189 ? 29.410 -0.925 -9.756 1.00 84.62 189 PRO A N 1
ATOM 1535 C CA . PRO A 1 189 ? 28.048 -0.953 -10.276 1.00 84.62 189 PRO A CA 1
ATOM 1536 C C . PRO A 1 189 ? 27.008 -1.495 -9.288 1.00 84.62 189 PRO A C 1
ATOM 1538 O O . PRO A 1 189 ? 25.837 -1.121 -9.418 1.00 84.62 189 PRO A O 1
ATOM 1541 N N . ASP A 1 190 ? 27.422 -2.303 -8.307 1.00 88.44 190 ASP A N 1
ATOM 1542 C CA . ASP A 1 190 ? 26.559 -2.936 -7.306 1.00 88.44 190 ASP A CA 1
ATOM 1543 C C . ASP A 1 190 ? 26.336 -2.065 -6.059 1.00 88.44 190 ASP A C 1
ATOM 1545 O O . ASP A 1 190 ? 25.584 -2.462 -5.171 1.00 88.44 190 ASP A O 1
ATOM 1549 N N . THR A 1 191 ? 26.906 -0.851 -6.013 1.00 87.31 191 THR A N 1
ATOM 1550 C CA . THR A 1 191 ? 26.670 0.125 -4.933 1.00 87.31 191 THR A CA 1
ATOM 1551 C C . THR A 1 191 ? 25.169 0.258 -4.620 1.00 87.31 191 THR A C 1
ATOM 1553 O O . THR A 1 191 ? 24.382 0.621 -5.507 1.00 87.31 191 THR A O 1
ATOM 1556 N N . ASP A 1 192 ? 24.778 0.026 -3.358 1.00 84.38 192 ASP A N 1
ATOM 1557 C CA . ASP A 1 192 ? 23.397 0.149 -2.871 1.00 84.38 192 ASP A CA 1
ATOM 1558 C C . ASP A 1 192 ? 23.240 1.199 -1.766 1.00 84.38 192 ASP A C 1
ATOM 1560 O O . ASP A 1 192 ? 23.664 1.022 -0.627 1.00 84.38 192 ASP A O 1
ATOM 1564 N N . PHE A 1 193 ? 22.582 2.305 -2.108 1.00 77.94 193 PHE A N 1
ATOM 1565 C CA . PHE A 1 193 ? 22.275 3.387 -1.174 1.00 77.94 193 PHE A CA 1
ATOM 1566 C C . PHE A 1 193 ? 21.036 3.118 -0.317 1.00 77.94 193 PHE A C 1
ATOM 1568 O O . PHE A 1 193 ? 20.720 3.927 0.551 1.00 77.94 193 PHE A O 1
ATOM 1575 N N . HIS A 1 194 ? 20.314 2.017 -0.531 1.00 71.81 194 HIS A N 1
ATOM 1576 C CA . HIS A 1 194 ? 19.252 1.601 0.383 1.00 71.81 194 HIS A CA 1
ATOM 1577 C C . HIS A 1 194 ? 19.788 1.026 1.703 1.00 71.81 194 HIS A C 1
ATOM 1579 O O . HIS A 1 194 ? 19.009 0.874 2.644 1.00 71.81 194 HIS A O 1
ATOM 1585 N N . GLU A 1 195 ? 21.083 0.702 1.770 1.00 65.69 195 GLU A N 1
ATOM 1586 C CA . GLU A 1 195 ? 21.745 0.137 2.954 1.00 65.69 195 GLU A CA 1
ATOM 1587 C C . GLU A 1 195 ? 22.406 1.190 3.863 1.00 65.69 195 GLU A C 1
ATOM 1589 O O . GLU A 1 195 ? 22.913 0.841 4.930 1.00 65.69 195 GLU A O 1
ATOM 1594 N N . TRP A 1 196 ? 22.417 2.462 3.451 1.00 57.66 196 TRP A N 1
ATOM 1595 C CA . TRP A 1 196 ? 22.987 3.593 4.199 1.00 57.66 196 TRP A CA 1
ATOM 1596 C C . TRP A 1 196 ? 21.902 4.384 4.933 1.00 57.66 196 TRP A C 1
ATOM 1598 O O . TRP A 1 196 ? 22.168 4.798 6.085 1.00 57.66 196 TRP A O 1
#

Foldseek 3Di:
DLVVVLVVLQVVLCVQQVHGDDLVDQQRLVVSCVSVVHDADADPPPRTGDLDLVNLVVCVVVDVSSVSSNSNVVSVCCVPVPVVVQPVVQDDPLDGDKDKDQDADPVGDDPPRDIAIPSNGPVPQQALPVQPDDPVSSVVSVVSVVSDDDPVPDDDDDDDDQPVVVVVCLVPDDDDVSVVVPVCCVVDVPDHPVVD

Secondary structure (DSSP, 8-state):
-HHHHHHHHHHHHHHHHSS---TT-HHHHHHHHHHTT----B-TTT--B---HHHHHHHTTT-HHHHHHHHHHHHHHIIIIIIIIIIGGGEETTEE--EEE-S-BTTB--TT---EEESS-GGG---GGGS-S-HHHHHHHHHHHHTSPPPTT--------TTHHHHHHHHH--SHHHHHHHHHHHH-TT--GGG-

Organism: NCBI:txid412755

Radius of gyration: 21.97 Å; chains: 1; bounding box: 55×46×50 Å